Protein AF-A0A3S1GLI7-F1 (afdb_monomer_lite)

Foldseek 3Di:
DDPPPPPPAFAAAAPVCQVVWDPQAAEQQDDLVPEADAEEEEDCDLQCVVFVLVLQSLLCNVPNDNHAYEYEYQDDDDCCVACVVHQNWFWEWADDPPDIGIYIGRSHRHYDYDNPFLVVVLCSLLDPNYAEYEYACEPVLLCADLVPLAHDCVPPQLVVCLVVLRGHRGPLSSNLSSLVSNCVPPLAAHEYEYPYLDPPQLVSNLRSNLVSNVSSDDCSNVSCVVGYGRKYKDWDWDKDDDDPVQQVCCCVPTNHGHSPYTYTHPDIEMEIEPTGGDDDRPSVVVHYHYDNDCNLVSLCCCLQPVVLVVQLVVVCVVVVHDDSVVSCPPPVSVVVSVCCCPVPRPVVSD

Structure (mmCIF, N/CA/C/O backbone):
data_AF-A0A3S1GLI7-F1
#
_entry.id   AF-A0A3S1GLI7-F1
#
loop_
_atom_site.group_PDB
_atom_site.id
_atom_site.type_symbol
_atom_site.label_atom_id
_atom_site.label_alt_id
_atom_site.label_comp_id
_atom_site.label_asym_id
_atom_site.label_entity_id
_atom_site.label_seq_id
_atom_site.pdbx_PDB_ins_code
_atom_site.Cartn_x
_atom_site.Cartn_y
_atom_site.Cartn_z
_atom_site.occupancy
_atom_site.B_iso_or_equiv
_atom_site.auth_seq_id
_atom_site.auth_comp_id
_atom_site.auth_asym_id
_atom_site.auth_atom_id
_atom_site.pdbx_PDB_model_num
ATOM 1 N N . MET A 1 1 ? 6.942 -1.816 55.020 1.00 41.03 1 MET A N 1
ATOM 2 C CA . MET A 1 1 ? 7.407 -2.316 53.711 1.00 41.03 1 MET A CA 1
ATOM 3 C C . MET A 1 1 ? 6.241 -2.180 52.753 1.00 41.03 1 MET A C 1
ATOM 5 O O . MET A 1 1 ? 5.338 -2.998 52.800 1.00 41.03 1 MET A O 1
ATOM 9 N N . GLY A 1 2 ? 6.181 -1.063 52.027 1.00 40.22 2 GLY A N 1
ATOM 10 C CA . GLY A 1 2 ? 5.168 -0.861 50.995 1.00 40.22 2 GLY A CA 1
ATOM 11 C C . GLY A 1 2 ? 5.624 -1.587 49.742 1.00 40.22 2 GLY A C 1
ATOM 12 O O . GLY A 1 2 ? 6.669 -1.239 49.194 1.00 40.22 2 GLY A O 1
ATOM 13 N N . ASP A 1 3 ? 4.877 -2.610 49.353 1.00 46.78 3 ASP A N 1
ATOM 14 C CA . ASP A 1 3 ? 5.048 -3.313 48.091 1.00 46.78 3 ASP A CA 1
ATOM 15 C C . ASP A 1 3 ? 4.678 -2.349 46.956 1.00 46.78 3 ASP A C 1
ATOM 17 O O . ASP A 1 3 ? 3.509 -2.132 46.640 1.00 46.78 3 ASP A O 1
ATOM 21 N N . ARG A 1 4 ? 5.685 -1.657 46.417 1.00 46.75 4 ARG A N 1
ATOM 22 C CA . ARG A 1 4 ? 5.567 -0.964 45.135 1.00 46.75 4 ARG A CA 1
ATOM 23 C C . ARG A 1 4 ? 5.716 -2.033 44.064 1.00 46.75 4 ARG A C 1
ATOM 25 O O . ARG A 1 4 ? 6.800 -2.190 43.505 1.00 46.75 4 ARG A O 1
ATOM 32 N N . SER A 1 5 ? 4.633 -2.759 43.800 1.00 50.56 5 SER A N 1
ATOM 33 C CA . SER A 1 5 ? 4.505 -3.553 42.585 1.00 50.56 5 SER A CA 1
ATOM 34 C C . SER A 1 5 ? 4.785 -2.619 41.408 1.00 50.56 5 SER A C 1
ATOM 36 O O . SER A 1 5 ? 4.027 -1.675 41.166 1.00 50.56 5 SER A O 1
ATOM 38 N N . GLN A 1 6 ? 5.915 -2.816 40.729 1.00 45.41 6 GLN A N 1
ATOM 39 C CA . GLN A 1 6 ? 6.163 -2.158 39.451 1.00 45.41 6 GLN A CA 1
ATOM 40 C C . GLN A 1 6 ? 4.971 -2.474 38.537 1.00 45.41 6 GLN A C 1
ATOM 42 O O . GLN A 1 6 ? 4.523 -3.625 38.545 1.00 45.41 6 GLN A O 1
ATOM 47 N N . PRO A 1 7 ? 4.416 -1.498 37.795 1.00 51.91 7 PRO A N 1
ATOM 48 C CA . PRO A 1 7 ? 3.377 -1.807 36.827 1.00 51.91 7 PRO A CA 1
ATOM 49 C C . PRO A 1 7 ? 3.944 -2.858 35.872 1.00 51.91 7 PRO A C 1
ATOM 51 O O . PRO A 1 7 ? 4.991 -2.651 35.258 1.00 51.91 7 PRO A O 1
ATOM 54 N N . VAL A 1 8 ? 3.298 -4.023 35.827 1.00 57.91 8 VAL A N 1
ATOM 55 C CA . VAL A 1 8 ? 3.635 -5.070 34.866 1.00 57.91 8 VAL A CA 1
ATOM 56 C C . VAL A 1 8 ? 3.392 -4.453 33.494 1.00 57.91 8 VAL A C 1
ATOM 58 O O . VAL A 1 8 ? 2.255 -4.124 33.172 1.00 57.91 8 VAL A O 1
ATOM 61 N N . SER A 1 9 ? 4.464 -4.215 32.736 1.00 72.00 9 SER A N 1
ATOM 62 C CA . SER A 1 9 ? 4.372 -3.701 31.368 1.00 72.00 9 SER A CA 1
ATOM 63 C C . SER A 1 9 ? 3.450 -4.614 30.564 1.00 72.00 9 SER A C 1
ATOM 65 O O . SER A 1 9 ? 3.598 -5.840 30.631 1.00 72.00 9 SER A O 1
ATOM 67 N N . ALA A 1 10 ? 2.476 -4.033 29.861 1.00 84.31 10 ALA A N 1
ATOM 68 C CA . ALA A 1 10 ? 1.517 -4.821 29.108 1.00 84.31 10 ALA A CA 1
ATOM 69 C C . ALA A 1 10 ? 2.219 -5.671 28.040 1.00 84.31 10 ALA A C 1
ATOM 71 O O . ALA A 1 10 ? 3.184 -5.245 27.398 1.00 84.31 10 ALA A O 1
ATOM 72 N N . GLU A 1 11 ? 1.727 -6.894 27.847 1.00 94.06 11 GLU A N 1
ATOM 73 C CA . GLU A 1 11 ? 2.265 -7.804 26.841 1.00 94.06 11 GLU A CA 1
ATOM 74 C C . GLU A 1 11 ? 2.124 -7.185 25.443 1.00 94.06 11 GLU A C 1
ATOM 76 O O . GLU A 1 11 ? 1.082 -6.623 25.105 1.00 94.06 11 GLU A O 1
ATOM 81 N N . THR A 1 12 ? 3.175 -7.263 24.624 1.00 95.44 12 THR A N 1
ATOM 82 C CA . THR A 1 12 ? 3.135 -6.753 23.246 1.00 95.44 12 THR A CA 1
ATOM 83 C C . THR A 1 12 ? 2.303 -7.674 22.352 1.00 95.44 12 THR A C 1
ATOM 85 O O . THR A 1 12 ? 2.379 -8.899 22.474 1.00 95.44 12 THR A O 1
ATOM 88 N N . LEU A 1 13 ? 1.523 -7.089 21.438 1.00 97.31 13 LEU A N 1
ATOM 89 C CA . LEU A 1 13 ? 0.704 -7.821 20.476 1.00 97.31 13 LEU A CA 1
ATOM 90 C C . LEU A 1 13 ? 1.538 -8.853 19.707 1.00 97.31 13 LEU A C 1
ATOM 92 O O . LEU A 1 13 ? 2.539 -8.528 19.075 1.00 97.31 13 LEU A O 1
ATOM 96 N N . SER A 1 14 ? 1.088 -10.102 19.737 1.00 96.25 14 SER A N 1
ATOM 97 C CA . SER A 1 14 ? 1.718 -11.227 19.049 1.00 96.25 14 SER A CA 1
ATOM 98 C C . SER A 1 14 ? 0.668 -12.290 18.702 1.00 96.25 14 SER A C 1
ATOM 100 O O . SER A 1 14 ? -0.444 -12.258 19.246 1.00 96.25 14 SER A O 1
ATOM 102 N N . PRO A 1 15 ? 0.986 -13.273 17.839 1.00 95.62 15 PRO A N 1
ATOM 103 C CA . PRO A 1 15 ? 0.085 -14.389 17.559 1.00 95.62 15 PRO A CA 1
ATOM 104 C C . PRO A 1 15 ? -0.367 -15.134 18.823 1.00 95.62 15 PRO A C 1
ATOM 106 O O . PRO A 1 15 ? -1.532 -15.507 18.926 1.00 95.62 15 PRO A O 1
ATOM 109 N N . ALA A 1 16 ? 0.518 -15.281 19.818 1.00 95.00 16 ALA A N 1
ATOM 110 C CA . ALA A 1 16 ? 0.224 -15.950 21.089 1.00 95.00 16 ALA A CA 1
ATOM 111 C C . ALA A 1 16 ? -0.772 -15.183 21.982 1.00 95.00 16 ALA A C 1
ATOM 113 O O . ALA A 1 16 ? -1.317 -15.741 22.940 1.00 95.00 16 ALA A O 1
ATOM 114 N N . LEU A 1 17 ? -1.007 -13.899 21.696 1.00 95.81 17 LEU A N 1
ATOM 115 C CA . LEU A 1 17 ? -1.950 -13.071 22.439 1.00 95.81 17 LEU A CA 1
ATOM 116 C C . LEU A 1 17 ? -3.372 -13.132 21.865 1.00 95.81 17 LEU A C 1
ATOM 118 O O . LEU A 1 17 ? -4.321 -12.886 22.605 1.00 95.81 17 LEU A O 1
ATOM 122 N N . LEU A 1 18 ? -3.550 -13.500 20.589 1.00 95.31 18 LEU A N 1
ATOM 123 C CA . LEU A 1 18 ? -4.842 -13.421 19.887 1.00 95.31 18 LEU A CA 1
ATOM 124 C C . LEU A 1 18 ? -5.982 -14.141 20.628 1.00 95.31 18 LEU A C 1
ATOM 126 O O . LEU A 1 18 ? -7.085 -13.604 20.755 1.00 95.31 18 LEU A O 1
ATOM 130 N N . ASP A 1 19 ? -5.730 -15.322 21.185 1.00 93.62 19 ASP A N 1
ATOM 131 C CA . ASP A 1 19 ? -6.758 -16.096 21.895 1.00 93.62 19 ASP A CA 1
ATOM 132 C C . ASP A 1 19 ? -7.115 -15.527 23.275 1.00 93.62 19 ASP A C 1
ATOM 134 O O . ASP A 1 19 ? -8.170 -15.850 23.819 1.00 93.62 19 ASP A O 1
ATOM 138 N N . ARG A 1 20 ? -6.277 -14.636 23.814 1.00 94.69 20 ARG A N 1
ATOM 139 C CA . ARG A 1 20 ? -6.454 -13.983 25.118 1.00 94.69 20 ARG A CA 1
ATOM 140 C C . ARG A 1 20 ? -6.944 -12.537 25.020 1.00 94.69 20 ARG A C 1
ATOM 142 O O . ARG A 1 20 ? -7.201 -11.926 26.053 1.00 94.69 20 ARG A O 1
ATOM 149 N N . LEU A 1 21 ? -7.081 -11.991 23.809 1.00 95.50 21 LEU A N 1
ATOM 150 C CA . LEU A 1 21 ? -7.592 -10.634 23.615 1.00 95.50 21 LEU A CA 1
ATOM 151 C C . LEU A 1 21 ? -9.042 -10.497 24.115 1.00 95.50 21 LEU A C 1
ATOM 153 O O . LEU A 1 21 ? -9.830 -11.440 23.963 1.00 95.50 21 LEU A O 1
ATOM 157 N N . PRO A 1 22 ? -9.427 -9.319 24.645 1.00 95.19 22 PRO A N 1
ATOM 158 C CA . PRO A 1 22 ? -10.808 -9.032 25.017 1.00 95.19 22 PRO A CA 1
ATOM 159 C C . PRO A 1 22 ? -11.784 -9.278 23.862 1.00 95.19 22 PRO A C 1
ATOM 161 O O . PRO A 1 22 ? -11.468 -9.020 22.702 1.00 95.19 22 PRO A O 1
ATOM 164 N N . SER A 1 23 ? -13.006 -9.717 24.181 1.00 94.75 23 SER A N 1
ATOM 165 C CA . SER A 1 23 ? -14.037 -10.016 23.168 1.00 94.75 23 SER A CA 1
ATOM 166 C C . SER A 1 23 ? -14.441 -8.817 22.297 1.00 94.75 23 SER A C 1
ATOM 168 O O . SER A 1 23 ? -14.921 -9.008 21.183 1.00 94.75 23 SER A O 1
ATOM 170 N N . GLU A 1 24 ? -14.217 -7.593 22.783 1.00 95.38 24 GLU A N 1
ATOM 171 C CA . GLU A 1 24 ? -14.462 -6.349 22.046 1.00 95.38 24 GLU A CA 1
ATOM 172 C C . GLU A 1 24 ? -13.424 -6.061 20.950 1.00 95.38 24 GLU A C 1
ATOM 174 O O . GLU A 1 24 ? -13.696 -5.277 20.042 1.00 95.38 24 GLU A O 1
ATOM 179 N N . VAL A 1 25 ? -12.252 -6.705 20.993 1.00 97.75 25 VAL A N 1
ATOM 180 C CA . VAL A 1 25 ? -11.230 -6.575 19.950 1.00 97.75 25 VAL A CA 1
ATOM 181 C C . VAL A 1 25 ? -11.508 -7.607 18.865 1.00 97.75 25 VAL A C 1
ATOM 183 O O . VAL A 1 25 ? -11.348 -8.814 19.066 1.00 97.75 25 VAL A O 1
ATOM 186 N N . ARG A 1 26 ? -11.900 -7.145 17.674 1.00 98.06 26 ARG A N 1
ATOM 187 C CA . ARG A 1 26 ? -12.134 -8.041 16.536 1.00 98.06 26 ARG A CA 1
ATOM 188 C C . ARG A 1 26 ? -10.813 -8.645 16.057 1.00 98.06 26 ARG A C 1
ATOM 190 O O . ARG A 1 26 ? -9.822 -7.941 15.899 1.00 98.06 26 ARG A O 1
ATOM 197 N N . LYS A 1 27 ? -10.815 -9.945 15.772 1.00 97.50 27 LYS A N 1
ATOM 198 C CA . LYS A 1 27 ? -9.633 -10.715 15.354 1.00 97.50 27 LYS A CA 1
ATOM 199 C C . LYS A 1 27 ? -9.736 -11.138 13.883 1.00 97.50 27 LYS A C 1
ATOM 201 O O . LYS A 1 27 ? -10.856 -11.175 13.360 1.00 97.50 27 LYS A O 1
ATOM 206 N N . PRO A 1 28 ? -8.617 -11.479 13.214 1.00 97.25 28 PRO A N 1
ATOM 207 C CA . PRO A 1 28 ? -8.658 -12.129 11.909 1.00 97.25 28 PRO A CA 1
ATOM 208 C C . PRO A 1 28 ? -9.510 -13.401 11.974 1.00 97.25 28 PRO A C 1
ATOM 210 O O . PRO A 1 28 ? -9.359 -14.207 12.889 1.00 97.25 28 PRO A O 1
ATOM 213 N N . ALA A 1 29 ? -10.417 -13.575 11.013 1.00 96.19 29 ALA A N 1
ATOM 214 C CA . ALA A 1 29 ? -11.342 -14.714 10.960 1.00 96.19 29 ALA A CA 1
ATOM 215 C C . ALA A 1 29 ? -10.804 -15.881 10.108 1.00 96.19 29 ALA A C 1
ATOM 217 O O . ALA A 1 29 ? -11.571 -16.683 9.584 1.00 96.19 29 ALA A O 1
ATOM 218 N N . TYR A 1 30 ? -9.486 -15.944 9.930 1.00 97.62 30 TYR A N 1
ATOM 219 C CA . TYR A 1 30 ? -8.797 -16.911 9.085 1.00 97.62 30 TYR A CA 1
ATOM 220 C C . TYR A 1 30 ? -7.485 -17.352 9.741 1.00 97.62 30 TYR A C 1
ATOM 222 O O . TYR A 1 30 ? -6.909 -16.631 10.559 1.00 97.62 30 TYR A O 1
ATOM 230 N N . ASP A 1 31 ? -6.998 -18.534 9.365 1.00 96.31 31 ASP A N 1
ATOM 231 C CA . ASP A 1 31 ? -5.726 -19.059 9.857 1.00 96.31 31 ASP A CA 1
ATOM 232 C C . ASP A 1 31 ? -4.549 -18.338 9.186 1.00 96.31 31 ASP A C 1
ATOM 234 O O . ASP A 1 31 ? -4.240 -18.545 8.009 1.00 96.31 31 ASP A O 1
ATOM 238 N N . ARG A 1 32 ? -3.869 -17.483 9.956 1.00 96.31 32 ARG A N 1
ATOM 239 C CA . ARG A 1 32 ? -2.694 -16.742 9.482 1.00 96.31 32 ARG A CA 1
ATOM 240 C C . ARG A 1 32 ? -1.519 -17.652 9.134 1.00 96.31 32 ARG A C 1
ATOM 242 O O . ARG A 1 32 ? -0.736 -17.295 8.257 1.00 96.31 32 ARG A O 1
ATOM 249 N N . SER A 1 33 ? -1.392 -18.811 9.780 1.00 95.50 33 SER A N 1
ATOM 250 C CA . SER A 1 33 ? -0.286 -19.740 9.523 1.00 95.50 33 SER A CA 1
ATOM 251 C C . SER A 1 33 ? -0.369 -20.378 8.130 1.00 95.50 33 SER A C 1
ATOM 253 O O . SER A 1 33 ? 0.649 -20.783 7.571 1.00 95.50 33 SER A O 1
ATOM 255 N N . ALA A 1 34 ? -1.564 -20.388 7.530 1.00 97.06 34 ALA A N 1
ATOM 256 C CA . ALA A 1 34 ? -1.811 -20.878 6.179 1.00 97.06 34 ALA A CA 1
ATOM 257 C C . ALA A 1 34 ? -1.600 -19.816 5.081 1.00 97.06 34 ALA A C 1
ATOM 259 O O . ALA A 1 34 ? -1.723 -20.137 3.891 1.00 97.06 34 ALA A O 1
ATOM 260 N N . LEU A 1 35 ? -1.310 -18.554 5.439 1.00 97.06 35 LEU A N 1
ATOM 261 C CA . LEU A 1 35 ? -1.116 -17.484 4.461 1.00 97.06 35 LEU A CA 1
ATOM 262 C C . LEU A 1 35 ? 0.062 -17.786 3.536 1.00 97.06 35 LEU A C 1
ATOM 264 O O . LEU A 1 35 ? 1.114 -18.280 3.942 1.00 97.06 35 LEU A O 1
ATOM 268 N N . LYS A 1 36 ? -0.111 -17.419 2.268 1.00 97.50 36 LYS A N 1
ATOM 269 C CA . LYS A 1 36 ? 0.949 -17.448 1.261 1.00 97.50 36 LYS A CA 1
ATOM 270 C C . LYS A 1 36 ? 1.133 -16.050 0.688 1.00 97.50 36 LYS A C 1
ATOM 272 O O . LYS A 1 36 ? 0.122 -15.374 0.465 1.00 97.50 36 LYS A O 1
ATOM 277 N N . PRO A 1 37 ? 2.382 -15.631 0.424 1.00 97.25 37 PRO A N 1
ATOM 278 C CA . PRO A 1 37 ? 2.634 -14.339 -0.181 1.00 97.25 37 PRO A CA 1
ATOM 279 C C . PRO A 1 37 ? 2.018 -14.295 -1.582 1.00 97.25 37 PRO A C 1
ATOM 281 O O . PRO A 1 37 ? 2.157 -15.236 -2.368 1.00 97.25 37 PRO A O 1
ATOM 284 N N . GLY A 1 38 ? 1.337 -13.192 -1.869 1.00 97.75 38 GLY A N 1
ATOM 285 C CA . GLY A 1 38 ? 0.847 -12.856 -3.211 1.00 97.75 38 GLY A CA 1
ATOM 286 C C . GLY A 1 38 ? 0.962 -11.379 -3.544 1.00 97.75 38 GLY A C 1
ATOM 287 O O . GLY A 1 38 ? 0.944 -11.012 -4.722 1.00 97.75 38 GLY A O 1
ATOM 288 N N . ILE A 1 39 ? 1.111 -10.544 -2.511 1.00 98.75 39 ILE A N 1
ATOM 289 C CA . ILE A 1 39 ? 1.200 -9.097 -2.635 1.00 98.75 39 ILE A CA 1
ATOM 290 C C . ILE A 1 39 ? 2.466 -8.609 -1.936 1.00 98.75 39 ILE A C 1
ATOM 292 O O . ILE A 1 39 ? 2.695 -8.917 -0.767 1.00 98.75 39 ILE A O 1
ATOM 296 N N . ALA A 1 40 ? 3.275 -7.824 -2.638 1.00 98.75 40 ALA A N 1
ATOM 297 C CA . ALA A 1 40 ? 4.326 -7.021 -2.025 1.00 98.75 40 ALA A CA 1
ATOM 298 C C . ALA A 1 40 ? 3.837 -5.573 -1.909 1.00 98.75 40 ALA A C 1
ATOM 300 O O . ALA A 1 40 ? 3.242 -5.053 -2.852 1.00 98.75 40 ALA A O 1
ATOM 301 N N . HIS A 1 41 ? 4.065 -4.916 -0.774 1.00 98.88 41 HIS A N 1
ATOM 302 C CA . HIS A 1 41 ? 3.694 -3.513 -0.592 1.00 98.88 41 HIS A CA 1
ATOM 303 C C . HIS A 1 41 ? 4.916 -2.656 -0.270 1.00 98.88 41 HIS A C 1
ATOM 305 O O . HIS A 1 41 ? 5.565 -2.900 0.742 1.00 98.88 41 HIS A O 1
ATOM 311 N N . ILE A 1 42 ? 5.220 -1.645 -1.086 1.00 98.75 42 ILE A N 1
ATOM 312 C CA . ILE A 1 42 ? 6.334 -0.716 -0.843 1.00 98.75 42 ILE A CA 1
ATOM 313 C C . ILE A 1 42 ? 5.821 0.523 -0.101 1.00 98.75 42 ILE A C 1
ATOM 315 O O . ILE A 1 42 ? 4.965 1.243 -0.610 1.00 98.75 42 ILE A O 1
ATOM 319 N N . GLY A 1 43 ? 6.388 0.795 1.076 1.00 97.06 43 GLY A N 1
ATOM 320 C CA . GLY A 1 43 ? 6.023 1.946 1.908 1.00 97.06 43 GLY A CA 1
ATOM 321 C C . GLY A 1 43 ? 4.853 1.649 2.844 1.00 97.06 43 GLY A C 1
ATOM 322 O O . GLY A 1 43 ? 3.750 2.133 2.646 1.00 97.06 43 GLY A O 1
ATOM 323 N N . VAL A 1 44 ? 5.092 0.867 3.900 1.00 96.81 44 VAL A N 1
ATOM 324 C CA . VAL A 1 44 ? 4.060 0.381 4.843 1.00 96.81 44 VAL A CA 1
ATOM 325 C C . VAL A 1 44 ? 3.674 1.465 5.870 1.00 96.81 44 VAL A C 1
ATOM 327 O O . VAL A 1 44 ? 3.914 1.349 7.073 1.00 96.81 44 VAL A O 1
ATOM 330 N N . GLY A 1 45 ? 3.090 2.560 5.389 1.00 95.56 45 GLY A N 1
ATOM 331 C CA . GLY A 1 45 ? 2.654 3.683 6.220 1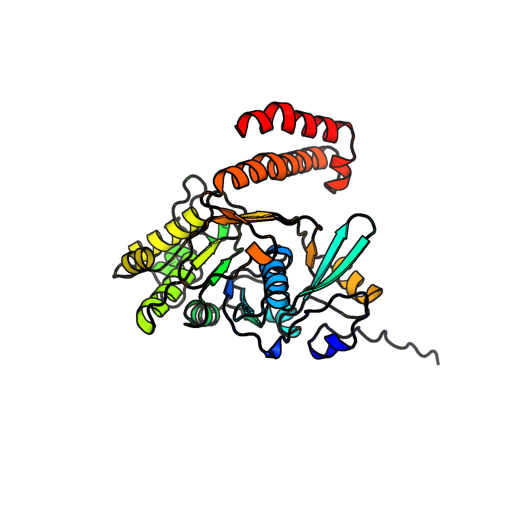.00 95.56 45 GLY A CA 1
ATOM 332 C C . GLY A 1 45 ? 1.377 3.411 7.027 1.00 95.56 45 GLY A C 1
ATOM 333 O O . GLY A 1 45 ? 0.793 2.324 6.989 1.00 95.56 45 GLY A O 1
ATOM 334 N N . ALA A 1 46 ? 0.915 4.429 7.761 1.00 95.62 46 ALA A N 1
ATOM 335 C CA . ALA A 1 46 ? -0.382 4.391 8.445 1.00 95.62 46 ALA A CA 1
ATOM 336 C C . ALA A 1 46 ? -1.541 4.230 7.448 1.00 95.62 46 ALA A C 1
ATOM 338 O O . ALA A 1 46 ? -2.418 3.400 7.663 1.00 95.62 46 ALA A O 1
ATOM 339 N N . PHE A 1 47 ? -1.498 4.945 6.316 1.00 97.38 47 PHE A N 1
ATOM 340 C CA . PHE A 1 47 ? -2.532 4.854 5.285 1.00 97.38 47 PHE A CA 1
ATOM 341 C C . PHE A 1 47 ? -2.665 3.439 4.715 1.00 97.38 47 PHE A C 1
ATOM 343 O O . PHE A 1 47 ? -3.769 2.909 4.674 1.00 97.38 47 PHE A O 1
ATOM 350 N N . HIS A 1 48 ? -1.553 2.788 4.354 1.00 98.50 48 HIS A N 1
ATOM 351 C CA . HIS A 1 48 ? -1.592 1.419 3.843 1.00 98.50 48 HIS A CA 1
ATOM 352 C C . HIS A 1 48 ? -2.255 0.441 4.814 1.00 98.50 48 HIS A C 1
ATOM 354 O O . HIS A 1 48 ? -3.148 -0.328 4.442 1.00 98.50 48 HIS A O 1
ATOM 360 N N . ARG A 1 49 ? -1.838 0.515 6.078 1.00 98.31 49 ARG A N 1
ATOM 361 C CA . ARG A 1 49 ? -2.376 -0.303 7.164 1.00 98.31 49 ARG A CA 1
ATOM 362 C C . ARG A 1 49 ? -3.856 -0.011 7.426 1.00 98.31 49 ARG A C 1
ATOM 364 O O . ARG A 1 49 ? -4.655 -0.923 7.586 1.00 98.31 49 ARG A O 1
ATOM 371 N N . CYS A 1 50 ? -4.266 1.248 7.356 1.00 97.56 50 CYS A N 1
ATOM 372 C CA . CYS A 1 50 ? -5.673 1.623 7.434 1.00 97.56 50 CYS A CA 1
ATOM 373 C C . CYS A 1 50 ? -6.454 1.376 6.136 1.00 97.56 50 CYS A C 1
ATOM 375 O O . CYS A 1 50 ? -7.649 1.626 6.124 1.00 97.56 50 CYS A O 1
ATOM 377 N N . HIS A 1 51 ? -5.864 0.946 5.021 1.00 98.69 51 HIS A N 1
ATOM 378 C CA . HIS A 1 51 ? -6.584 0.911 3.742 1.00 98.69 51 HIS A CA 1
ATOM 379 C C . HIS A 1 51 ? -6.380 -0.404 3.000 1.00 98.69 51 HIS A C 1
ATOM 381 O O . HIS A 1 51 ? -7.185 -1.319 3.177 1.00 98.69 51 HIS A O 1
ATOM 387 N N . GLN A 1 52 ? -5.318 -0.551 2.206 1.00 98.81 52 GLN A N 1
ATOM 388 C CA . GLN A 1 52 ? -5.161 -1.737 1.354 1.00 98.81 52 GLN A CA 1
ATOM 389 C C . GLN A 1 52 ? -4.965 -3.017 2.175 1.00 98.81 52 GLN A C 1
ATOM 391 O O . GLN A 1 52 ? -5.483 -4.076 1.806 1.00 98.81 52 GLN A O 1
ATOM 396 N N . ALA A 1 53 ? -4.258 -2.931 3.306 1.00 98.75 53 ALA A N 1
ATOM 397 C CA . ALA A 1 53 ? -4.094 -4.070 4.203 1.00 98.75 53 ALA A CA 1
ATOM 398 C C . ALA A 1 53 ? -5.430 -4.498 4.828 1.00 98.75 53 ALA A C 1
ATOM 400 O O . ALA A 1 53 ? -5.672 -5.698 4.953 1.00 98.75 53 ALA A O 1
ATOM 401 N N . GLU A 1 54 ? -6.317 -3.551 5.148 1.00 98.50 54 GLU A N 1
ATOM 402 C CA . GLU A 1 54 ? -7.649 -3.839 5.690 1.00 98.50 54 GLU A CA 1
ATOM 403 C C . GLU A 1 54 ? -8.583 -4.448 4.631 1.00 98.50 54 GLU A C 1
ATOM 405 O O . GLU A 1 54 ? -9.227 -5.456 4.908 1.00 98.50 54 GLU A O 1
ATOM 410 N N . TYR A 1 55 ? -8.598 -3.925 3.396 1.00 98.81 55 TYR A N 1
ATOM 411 C CA . TYR A 1 55 ? -9.318 -4.557 2.277 1.00 98.81 55 TYR A CA 1
ATOM 412 C C . TYR A 1 55 ? -8.832 -5.986 2.022 1.00 98.81 55 TYR A C 1
ATOM 414 O O . TYR A 1 55 ? -9.625 -6.887 1.760 1.00 98.81 55 TYR A O 1
ATOM 422 N N . THR A 1 56 ? -7.523 -6.211 2.114 1.00 98.81 56 THR A N 1
ATOM 423 C CA . THR A 1 56 ? -6.939 -7.545 1.937 1.00 98.81 56 THR A CA 1
ATOM 424 C C . THR A 1 56 ? -7.289 -8.470 3.104 1.00 98.81 56 THR A C 1
ATOM 426 O O . THR A 1 56 ? -7.589 -9.637 2.880 1.00 98.81 56 THR A O 1
ATOM 429 N N . ASP A 1 57 ? -7.322 -7.962 4.337 1.00 98.81 57 ASP A N 1
ATOM 430 C CA . ASP A 1 57 ? -7.753 -8.715 5.522 1.00 98.81 57 ASP A CA 1
ATOM 431 C C . ASP A 1 57 ? -9.228 -9.127 5.436 1.00 98.81 57 ASP A C 1
ATOM 433 O O . ASP A 1 57 ? -9.570 -10.278 5.707 1.00 98.81 57 ASP A O 1
ATOM 437 N N . ASP A 1 58 ? -10.094 -8.214 4.988 1.00 98.69 58 ASP A N 1
ATOM 438 C CA . ASP A 1 58 ? -11.502 -8.508 4.719 1.00 98.69 58 ASP A CA 1
ATOM 439 C C . ASP A 1 58 ? -11.664 -9.560 3.623 1.00 98.69 58 ASP A C 1
ATOM 441 O O . ASP A 1 58 ? -12.482 -10.472 3.766 1.00 98.69 58 ASP A O 1
ATOM 445 N N . LEU A 1 59 ? -10.880 -9.460 2.544 1.00 98.69 59 LEU A N 1
ATOM 446 C CA . LEU A 1 59 ? -10.895 -10.448 1.469 1.00 98.69 59 LEU A CA 1
ATOM 447 C C . LEU A 1 59 ? -10.475 -11.821 1.990 1.00 98.69 59 LEU A C 1
ATOM 449 O O . LEU A 1 59 ? -11.184 -12.785 1.747 1.00 98.69 59 LEU A O 1
ATOM 453 N N . LEU A 1 60 ? -9.383 -11.912 2.751 1.00 98.62 60 LEU A N 1
ATOM 454 C CA . LEU A 1 60 ? -8.897 -13.177 3.312 1.00 98.62 60 LEU A CA 1
ATOM 455 C C . LEU A 1 60 ? -9.901 -13.817 4.279 1.00 98.62 60 LEU A C 1
ATOM 457 O O . LEU A 1 60 ? -10.017 -15.040 4.315 1.00 98.62 60 LEU A O 1
ATOM 461 N N . ALA A 1 61 ? -10.650 -13.009 5.033 1.00 98.38 61 ALA A N 1
ATOM 462 C CA . ALA A 1 61 ? -11.729 -13.494 5.890 1.00 98.38 61 ALA A CA 1
ATOM 463 C C . ALA A 1 61 ? -12.949 -13.998 5.100 1.00 98.38 61 ALA A C 1
ATOM 465 O O . ALA A 1 61 ? -13.664 -14.877 5.577 1.00 98.38 61 ALA A O 1
ATOM 466 N N . LYS A 1 62 ? -13.214 -13.428 3.918 1.00 98.19 62 LYS A N 1
ATOM 467 C CA . LYS A 1 62 ? -14.384 -13.753 3.089 1.00 98.19 62 LYS A CA 1
ATOM 468 C C . LYS A 1 62 ? -14.126 -14.880 2.086 1.00 98.19 62 LYS A C 1
ATOM 470 O O . LYS A 1 62 ? -14.983 -15.738 1.905 1.00 98.19 62 LYS A O 1
ATOM 475 N N . ASP A 1 63 ? -12.983 -14.837 1.419 1.00 97.31 63 ASP A N 1
ATOM 476 C CA . ASP A 1 63 ? -12.546 -15.741 0.359 1.00 97.31 63 ASP A CA 1
ATOM 477 C C . ASP A 1 63 ? -11.028 -15.941 0.491 1.00 97.31 63 ASP A C 1
ATOM 479 O O . ASP A 1 63 ? -10.210 -15.223 -0.095 1.00 97.31 63 ASP A O 1
ATOM 483 N N . PHE A 1 64 ? -10.650 -16.873 1.371 1.00 97.38 64 PHE A N 1
ATOM 484 C CA . PHE A 1 64 ? -9.254 -17.104 1.721 1.00 97.38 64 PHE A CA 1
ATOM 485 C C . PHE A 1 64 ? -8.445 -17.547 0.500 1.00 97.38 64 PHE A C 1
ATOM 487 O O . PHE A 1 64 ? -8.803 -18.477 -0.222 1.00 97.38 64 PHE A O 1
ATOM 494 N N . GLY A 1 65 ? -7.292 -16.914 0.301 1.00 94.69 65 GLY A N 1
ATOM 495 C CA . GLY A 1 65 ? -6.440 -17.166 -0.849 1.00 94.69 65 GLY A CA 1
ATOM 496 C C . GLY A 1 65 ? -4.988 -16.801 -0.586 1.00 94.69 65 GLY A C 1
ATOM 497 O O . GLY A 1 65 ? -4.591 -16.400 0.506 1.00 94.69 65 GLY A O 1
ATOM 498 N N . ARG A 1 66 ? -4.164 -16.926 -1.625 1.00 94.38 66 ARG A N 1
ATOM 499 C CA . ARG A 1 66 ? -2.721 -16.646 -1.573 1.00 94.38 66 ARG A CA 1
ATOM 500 C C . ARG A 1 66 ? -2.404 -15.152 -1.703 1.00 94.38 66 ARG A C 1
ATOM 502 O O . ARG A 1 66 ? -1.596 -14.778 -2.540 1.00 94.38 66 ARG A O 1
ATOM 509 N N . TRP A 1 67 ? -3.073 -14.315 -0.914 1.00 97.81 67 TRP A N 1
ATOM 510 C CA . TRP A 1 67 ? -2.971 -12.850 -0.970 1.00 97.81 67 TRP A CA 1
ATOM 511 C C . TRP A 1 67 ? -2.341 -12.240 0.283 1.00 97.81 67 TRP A C 1
ATOM 513 O O . TRP A 1 67 ? -2.571 -11.074 0.591 1.00 97.81 67 TRP A O 1
ATOM 523 N N . GLY A 1 68 ? -1.529 -13.016 1.003 1.00 98.38 68 GLY A N 1
ATOM 524 C CA . GLY A 1 68 ? -0.750 -12.489 2.114 1.00 98.38 68 GLY A CA 1
ATOM 525 C C . GLY A 1 68 ? 0.196 -11.381 1.646 1.00 98.38 68 GLY A C 1
ATOM 526 O O . GLY A 1 68 ? 0.808 -11.478 0.572 1.00 98.38 68 GLY A O 1
ATOM 527 N N . LEU A 1 69 ? 0.287 -10.327 2.455 1.00 98.69 69 LEU A N 1
ATOM 528 C CA . LEU A 1 69 ? 1.109 -9.149 2.201 1.00 98.69 69 LEU A CA 1
ATOM 529 C C . LEU A 1 69 ? 2.514 -9.337 2.774 1.00 98.69 69 LEU A C 1
ATOM 531 O O . LEU A 1 69 ? 2.685 -9.717 3.935 1.00 98.69 69 LEU A O 1
ATOM 535 N N . VAL A 1 70 ? 3.520 -8.993 1.975 1.00 98.69 70 VAL A N 1
ATOM 536 C CA . VAL A 1 70 ? 4.884 -8.745 2.445 1.00 98.69 70 VAL A CA 1
ATOM 537 C C . VAL A 1 70 ? 5.155 -7.252 2.337 1.00 98.69 70 VAL A C 1
ATOM 539 O O . VAL A 1 70 ? 5.185 -6.692 1.240 1.00 98.69 70 VAL A O 1
ATOM 542 N N . GLY A 1 71 ? 5.329 -6.601 3.482 1.00 98.44 71 GLY A N 1
ATOM 543 C CA . GLY A 1 71 ? 5.668 -5.185 3.539 1.00 98.44 71 GLY A CA 1
ATOM 544 C C . GLY A 1 71 ? 7.146 -4.957 3.234 1.00 98.44 71 GLY A C 1
ATOM 545 O O . GLY A 1 71 ? 8.002 -5.660 3.761 1.00 98.44 71 GLY A O 1
ATOM 546 N N . ILE A 1 72 ? 7.452 -3.971 2.401 1.00 98.56 72 ILE A N 1
ATOM 547 C CA . ILE A 1 72 ? 8.802 -3.568 2.019 1.00 98.56 72 ILE A CA 1
ATOM 548 C C . ILE A 1 72 ? 8.993 -2.124 2.458 1.00 98.56 72 ILE A C 1
ATOM 550 O O . ILE A 1 72 ? 8.254 -1.225 2.048 1.00 98.56 72 ILE A O 1
ATOM 554 N N . ASN A 1 73 ? 10.011 -1.902 3.275 1.00 96.44 73 ASN A N 1
ATOM 555 C CA . ASN A 1 73 ? 10.398 -0.580 3.719 1.00 96.44 73 ASN A CA 1
ATOM 556 C C . ASN A 1 73 ? 11.706 -0.153 3.068 1.00 96.44 73 ASN A C 1
ATOM 558 O O . ASN A 1 73 ? 12.680 -0.896 3.085 1.00 96.44 73 ASN A O 1
ATOM 562 N N . ILE A 1 74 ? 11.741 1.050 2.510 1.00 94.88 74 ILE A N 1
ATOM 563 C CA . ILE A 1 74 ? 12.930 1.597 1.839 1.00 94.88 74 ILE A CA 1
ATOM 564 C C . ILE A 1 74 ? 1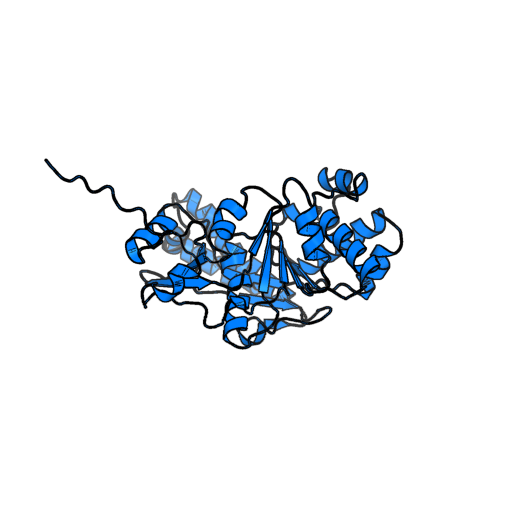3.379 2.925 2.456 1.00 94.88 74 ILE A C 1
ATOM 566 O O . ILE A 1 74 ? 14.296 3.561 1.945 1.00 94.88 74 ILE A O 1
ATOM 570 N N . ARG A 1 75 ? 12.728 3.370 3.539 1.00 91.81 75 ARG A N 1
ATOM 571 C CA . ARG A 1 75 ? 13.043 4.618 4.242 1.00 91.81 75 ARG A CA 1
ATOM 572 C C . ARG A 1 75 ? 12.928 4.423 5.758 1.00 91.81 75 ARG A C 1
ATOM 574 O O . ARG A 1 75 ? 12.101 3.631 6.188 1.00 91.81 75 ARG A O 1
ATOM 581 N N . PRO A 1 76 ? 13.694 5.164 6.574 1.00 89.81 76 PRO A N 1
ATOM 582 C CA . PRO A 1 76 ? 13.524 5.140 8.024 1.00 89.81 76 PRO A CA 1
ATOM 583 C C . PRO A 1 76 ? 12.107 5.558 8.466 1.00 89.81 76 PRO A C 1
ATOM 585 O O . PRO A 1 76 ? 11.484 6.380 7.784 1.00 89.81 76 PRO A O 1
ATOM 588 N N . PRO A 1 77 ? 11.632 5.090 9.638 1.00 91.69 77 PRO A N 1
ATOM 589 C CA . PRO A 1 77 ? 12.291 4.152 10.563 1.00 91.69 77 PRO A CA 1
ATOM 590 C C . PRO A 1 77 ? 12.172 2.680 10.123 1.00 91.69 77 PRO A C 1
ATOM 592 O O . PRO A 1 77 ? 11.386 2.363 9.235 1.00 91.69 77 PRO A O 1
ATOM 595 N N . LEU A 1 78 ? 12.930 1.778 10.764 1.00 93.31 78 LEU A N 1
ATOM 596 C CA . LEU A 1 78 ? 12.845 0.333 10.517 1.00 93.31 78 LEU A CA 1
ATOM 597 C C . LEU A 1 78 ? 11.477 -0.218 10.943 1.00 93.31 78 LEU A C 1
ATOM 599 O O . LEU A 1 78 ? 11.019 0.007 12.066 1.00 93.31 78 LEU A O 1
ATOM 603 N N . LEU A 1 79 ? 10.835 -0.992 10.068 1.00 93.25 79 LEU A N 1
ATOM 604 C CA . LEU A 1 79 ? 9.569 -1.654 10.395 1.00 93.25 79 LEU A CA 1
ATOM 605 C C . LEU A 1 79 ? 9.774 -2.927 11.208 1.00 93.25 79 LEU A C 1
ATOM 607 O O . LEU A 1 79 ? 8.857 -3.358 11.911 1.00 93.25 79 LEU A O 1
ATOM 611 N N . THR A 1 80 ? 10.956 -3.540 11.129 1.00 91.06 80 THR A N 1
ATOM 612 C CA . THR A 1 80 ? 11.283 -4.720 11.940 1.00 91.06 80 THR A CA 1
ATOM 613 C C . THR A 1 80 ? 11.234 -4.429 13.442 1.00 91.06 80 THR A C 1
ATOM 615 O O . THR A 1 80 ? 10.873 -5.319 14.209 1.00 91.06 80 THR A O 1
ATOM 618 N N . ASP A 1 81 ? 11.471 -3.182 13.859 1.00 89.81 81 ASP A N 1
ATOM 619 C CA . ASP A 1 81 ? 11.370 -2.747 15.258 1.00 89.81 81 ASP A CA 1
ATOM 620 C C . ASP A 1 81 ? 9.935 -2.536 15.759 1.00 89.81 81 ASP A C 1
ATOM 622 O O . ASP A 1 81 ? 9.713 -2.490 16.970 1.00 89.81 81 ASP A O 1
ATOM 626 N N . THR A 1 82 ? 8.958 -2.447 14.852 1.00 91.19 82 THR A N 1
ATOM 627 C CA . THR A 1 82 ? 7.532 -2.293 15.178 1.00 91.19 82 THR A CA 1
ATOM 628 C C . THR A 1 82 ? 6.743 -3.515 14.709 1.00 91.19 82 THR A C 1
ATOM 630 O O . THR A 1 82 ? 6.633 -4.493 15.446 1.00 91.19 82 THR A O 1
ATOM 633 N N . LEU A 1 83 ? 6.251 -3.516 13.467 1.00 95.75 83 LEU A N 1
ATOM 634 C CA . LEU A 1 83 ? 5.479 -4.617 12.876 1.00 95.75 83 LEU A CA 1
ATOM 635 C C . LEU A 1 83 ? 6.221 -5.956 12.913 1.00 95.75 83 LEU A C 1
ATOM 637 O O . LEU A 1 83 ? 5.588 -6.994 13.097 1.00 95.75 83 LEU A O 1
ATOM 641 N N . GLY A 1 84 ? 7.548 -5.954 12.740 1.00 95.50 84 GLY A N 1
ATOM 642 C CA . GLY A 1 84 ? 8.342 -7.185 12.769 1.00 95.50 84 GLY A CA 1
ATOM 643 C C . GLY A 1 84 ? 8.277 -7.908 14.113 1.00 95.50 84 GLY A C 1
ATOM 644 O O . GLY A 1 84 ? 8.133 -9.127 14.135 1.00 95.50 84 GLY A O 1
ATOM 645 N N . ARG A 1 85 ? 8.287 -7.167 15.228 1.00 95.31 85 ARG A N 1
ATOM 646 C CA . ARG A 1 85 ? 8.162 -7.732 16.586 1.00 95.31 85 ARG A CA 1
ATOM 647 C C . ARG A 1 85 ? 6.766 -8.277 16.896 1.00 95.31 85 ARG A C 1
ATOM 649 O O . ARG A 1 85 ? 6.608 -8.976 17.889 1.00 95.31 85 ARG A O 1
ATOM 656 N N . GLN A 1 86 ? 5.781 -7.957 16.058 1.00 97.00 86 GLN A N 1
ATOM 657 C CA . GLN A 1 86 ? 4.380 -8.361 16.203 1.00 97.00 86 GLN A CA 1
ATOM 658 C C . GLN A 1 86 ? 3.953 -9.363 15.114 1.00 97.00 86 GLN A C 1
ATOM 660 O O . GLN A 1 86 ? 2.761 -9.536 14.865 1.00 97.00 86 GLN A O 1
ATOM 665 N N . ASP A 1 87 ? 4.903 -9.993 14.409 1.00 96.75 87 ASP A N 1
ATOM 666 C CA . ASP A 1 87 ? 4.642 -10.913 13.289 1.00 96.75 87 ASP A CA 1
ATOM 667 C C . ASP A 1 87 ? 3.717 -10.308 12.214 1.00 96.75 87 ASP A C 1
ATOM 669 O O . ASP A 1 87 ? 2.846 -10.986 11.668 1.00 96.75 87 ASP A O 1
ATOM 673 N N . GLY A 1 88 ? 3.839 -9.002 11.953 1.00 97.69 88 GLY A N 1
ATOM 674 C CA . GLY A 1 88 ? 2.988 -8.262 11.014 1.00 97.69 88 GLY A CA 1
ATOM 675 C C . GLY A 1 88 ? 1.579 -7.932 11.523 1.00 97.69 88 GLY A C 1
ATOM 676 O O . GLY A 1 88 ? 0.828 -7.273 10.804 1.00 97.69 88 GLY A O 1
ATOM 677 N N . LEU A 1 89 ? 1.212 -8.347 12.740 1.00 98.44 89 LEU A N 1
ATOM 678 C CA . LEU A 1 89 ? -0.037 -7.940 13.381 1.00 98.44 89 LEU A CA 1
ATOM 679 C C . LEU A 1 89 ? 0.028 -6.481 13.814 1.00 98.44 89 LEU A C 1
ATOM 681 O O . LEU A 1 89 ? 1.063 -5.985 14.263 1.00 98.44 89 LEU A O 1
ATOM 685 N N . TYR A 1 90 ? -1.119 -5.824 13.739 1.00 98.56 90 TYR A N 1
ATOM 686 C CA . TYR A 1 90 ? -1.342 -4.522 14.343 1.00 98.56 90 TYR A CA 1
ATOM 687 C C . TYR A 1 90 ? -2.832 -4.292 14.566 1.00 98.56 90 TYR A C 1
ATOM 689 O O . TYR A 1 90 ? -3.688 -4.926 13.944 1.00 98.56 90 TYR A O 1
ATOM 697 N N . THR A 1 91 ? -3.136 -3.340 15.427 1.00 98.56 91 THR A N 1
ATOM 698 C CA . THR A 1 91 ? -4.481 -2.908 15.761 1.00 98.56 91 THR A CA 1
ATOM 699 C C . THR A 1 91 ? -4.828 -1.705 14.919 1.00 98.56 91 THR A C 1
ATOM 701 O O . THR A 1 91 ? -4.157 -0.673 14.938 1.00 98.56 91 THR A O 1
ATOM 704 N N . ARG A 1 92 ? -5.928 -1.821 14.192 1.00 98.19 92 ARG A N 1
ATOM 705 C CA . ARG A 1 92 ? -6.609 -0.686 13.602 1.00 98.19 92 ARG A CA 1
ATOM 706 C C . ARG A 1 92 ? -7.628 -0.167 14.608 1.00 98.19 92 ARG A C 1
ATOM 708 O O . ARG A 1 92 ? -8.477 -0.929 15.085 1.00 98.19 92 ARG A O 1
ATOM 715 N N . LEU A 1 93 ? -7.625 1.136 14.837 1.00 97.56 93 LEU A N 1
ATOM 716 C CA . LEU A 1 93 ? -8.673 1.859 15.543 1.00 97.56 93 LEU A CA 1
ATOM 717 C C . LEU A 1 93 ? -9.529 2.640 14.547 1.00 97.56 93 LEU A C 1
ATOM 719 O O . LEU A 1 93 ? -9.005 3.416 13.750 1.00 97.56 93 LEU A O 1
ATOM 723 N N . ILE A 1 94 ? -10.847 2.449 14.611 1.00 96.19 94 ILE A N 1
ATOM 724 C CA . ILE A 1 94 ? -11.808 3.380 14.014 1.00 96.19 94 ILE A CA 1
ATOM 725 C C . ILE A 1 94 ? -12.352 4.266 15.100 1.00 96.19 94 ILE A C 1
ATOM 727 O O . ILE A 1 94 ? -12.908 3.754 16.067 1.00 96.19 94 ILE A O 1
ATOM 731 N N . ARG A 1 95 ? -12.210 5.576 14.911 1.00 90.88 95 ARG A N 1
ATOM 732 C CA . ARG A 1 95 ? -12.827 6.580 15.773 1.00 90.88 95 ARG A CA 1
ATOM 733 C C . ARG A 1 95 ? -13.954 7.264 15.019 1.00 90.88 95 ARG A C 1
ATOM 735 O O . ARG A 1 95 ? -13.752 7.762 13.912 1.00 90.88 95 ARG A O 1
ATOM 742 N N . GLN A 1 96 ? -15.135 7.272 15.620 1.00 87.19 96 GLN A N 1
ATOM 743 C CA . GLN A 1 96 ? -16.284 8.021 15.134 1.00 87.19 96 GLN A CA 1
ATOM 744 C C . GLN A 1 96 ? -17.025 8.580 16.346 1.00 87.19 96 GLN A C 1
ATOM 746 O O . GLN A 1 96 ? -17.673 7.834 17.074 1.00 87.19 96 GLN A O 1
ATOM 751 N N . ASN A 1 97 ? -16.934 9.895 16.558 1.00 83.94 97 ASN A N 1
ATOM 752 C CA . ASN A 1 97 ? -17.390 10.534 17.796 1.00 83.94 97 ASN A CA 1
ATOM 753 C C . ASN A 1 97 ? -16.745 9.841 19.018 1.00 83.94 97 ASN A C 1
ATOM 755 O O . ASN A 1 97 ? -15.534 9.624 19.021 1.00 83.94 97 ASN A O 1
ATOM 759 N N . ASP A 1 98 ? -17.549 9.446 20.006 1.00 83.38 98 ASP A N 1
ATOM 760 C CA . ASP A 1 98 ? -17.098 8.742 21.212 1.00 83.38 98 ASP A CA 1
ATOM 761 C C . ASP A 1 98 ? -16.916 7.223 21.009 1.00 83.38 98 ASP A C 1
ATOM 763 O O . ASP A 1 98 ? -16.462 6.513 21.912 1.00 83.38 98 ASP A O 1
ATOM 767 N N . GLU A 1 99 ? -17.261 6.688 19.832 1.00 87.75 99 GLU A N 1
ATOM 768 C CA . GLU A 1 99 ? -17.098 5.267 19.531 1.00 87.75 99 GLU A CA 1
ATOM 769 C C . GLU A 1 99 ? -15.681 4.966 19.038 1.00 87.75 99 GLU A C 1
ATOM 771 O O . GLU A 1 99 ? -15.172 5.578 18.094 1.00 87.75 99 GLU A O 1
ATOM 776 N N . VAL A 1 100 ? -15.064 3.956 19.657 1.00 92.00 100 VAL A N 1
ATOM 777 C CA . VAL A 1 100 ? -13.784 3.393 19.223 1.00 92.00 100 VAL A CA 1
ATOM 778 C C . VAL A 1 100 ? -13.964 1.908 18.959 1.00 92.00 100 VAL A C 1
ATOM 780 O O . VAL A 1 100 ? -14.246 1.137 19.877 1.00 92.00 100 VAL A O 1
ATOM 783 N N . GLU A 1 101 ? -13.772 1.510 17.708 1.00 95.69 101 GLU A N 1
ATOM 784 C CA . GLU A 1 101 ? -13.761 0.111 17.295 1.00 95.69 101 GLU A CA 1
ATOM 785 C C . GLU A 1 101 ? -12.308 -0.350 17.134 1.00 95.69 101 GLU A C 1
ATOM 787 O O . GLU A 1 101 ? -11.541 0.239 16.365 1.00 95.69 101 GLU A O 1
ATOM 792 N N . ALA A 1 102 ? -11.927 -1.434 17.810 1.00 97.56 102 ALA A N 1
ATOM 793 C CA . ALA A 1 102 ? -10.606 -2.045 17.690 1.00 97.56 102 ALA A CA 1
ATOM 794 C C . ALA A 1 102 ? -10.672 -3.355 16.902 1.00 97.56 102 ALA A C 1
ATOM 796 O O . ALA A 1 102 ? -11.519 -4.217 17.146 1.00 97.56 102 ALA A O 1
ATOM 797 N N . ARG A 1 103 ? -9.754 -3.510 15.949 1.00 98.38 103 ARG A N 1
ATOM 798 C CA . ARG A 1 103 ? -9.609 -4.731 15.159 1.00 98.38 103 ARG A CA 1
ATOM 799 C C . ARG A 1 103 ? -8.138 -5.023 14.935 1.00 98.38 103 ARG A C 1
ATOM 801 O O . ARG A 1 103 ? -7.421 -4.163 14.436 1.00 98.38 103 ARG A O 1
ATOM 808 N N . ILE A 1 104 ? -7.722 -6.247 15.218 1.00 98.69 104 ILE A N 1
ATOM 809 C CA . ILE A 1 104 ? -6.430 -6.758 14.785 1.00 98.69 104 ILE A CA 1
ATOM 810 C C . ILE A 1 104 ? -6.494 -7.081 13.292 1.00 98.69 104 ILE A C 1
ATOM 812 O O . ILE A 1 104 ? -7.349 -7.854 12.853 1.00 98.69 104 ILE A O 1
ATOM 816 N N . ILE A 1 105 ? -5.572 -6.506 12.527 1.00 98.75 105 ILE A N 1
ATOM 817 C CA . ILE A 1 105 ? -5.355 -6.820 11.119 1.00 98.75 105 ILE A CA 1
ATOM 818 C C . ILE A 1 105 ? -4.196 -7.809 11.007 1.00 98.75 105 ILE A C 1
ATOM 820 O O . ILE A 1 105 ? -3.144 -7.620 11.618 1.00 98.75 105 ILE A O 1
ATOM 824 N N . GLY A 1 106 ? -4.399 -8.877 10.234 1.00 98.44 106 GLY A N 1
ATOM 825 C CA . GLY A 1 106 ? -3.458 -9.990 10.110 1.00 98.44 106 GLY A CA 1
ATOM 826 C C . GLY A 1 106 ? -2.958 -10.272 8.699 1.00 98.44 106 GLY A C 1
ATOM 827 O O . GLY A 1 106 ? -2.211 -11.236 8.522 1.00 98.44 106 GLY A O 1
ATOM 828 N N . SER A 1 107 ? -3.352 -9.457 7.716 1.00 98.69 107 SER A N 1
ATOM 829 C CA . SER A 1 107 ? -3.058 -9.679 6.295 1.00 98.69 107 SER A CA 1
ATOM 830 C C . SER A 1 107 ? -1.580 -9.496 5.941 1.00 98.69 107 SER A C 1
ATOM 832 O O . SER A 1 107 ? -1.098 -10.110 4.987 1.00 98.69 107 SER A O 1
ATOM 834 N N . ILE A 1 108 ? -0.845 -8.700 6.726 1.00 98.62 108 ILE A N 1
ATOM 835 C CA . ILE A 1 108 ? 0.613 -8.582 6.646 1.00 98.62 108 ILE A CA 1
ATOM 836 C C . ILE A 1 108 ? 1.231 -9.806 7.317 1.00 98.62 108 ILE A C 1
ATOM 838 O O . ILE A 1 108 ? 1.076 -10.028 8.516 1.00 98.62 108 ILE A O 1
ATOM 842 N N . MET A 1 109 ? 1.931 -10.612 6.523 1.00 97.69 109 MET A N 1
ATOM 843 C CA . MET A 1 109 ? 2.627 -11.809 6.993 1.00 97.69 109 MET A CA 1
ATOM 844 C C . MET A 1 109 ? 3.954 -11.459 7.659 1.00 97.69 109 MET A C 1
ATOM 846 O O . MET A 1 109 ? 4.341 -12.073 8.645 1.00 97.69 109 MET A O 1
ATOM 850 N N . ARG A 1 110 ? 4.683 -10.513 7.061 1.00 96.50 110 ARG A N 1
ATOM 851 C CA . ARG A 1 110 ? 5.989 -10.037 7.523 1.00 96.50 110 ARG A CA 1
ATOM 852 C C . ARG A 1 110 ? 6.366 -8.735 6.828 1.00 96.50 110 ARG A C 1
ATOM 854 O O . ARG A 1 110 ? 5.800 -8.388 5.789 1.00 96.50 110 ARG A O 1
ATOM 861 N N . VAL A 1 111 ? 7.369 -8.064 7.379 1.00 97.81 111 VAL A N 1
ATOM 862 C CA . VAL A 1 111 ? 7.996 -6.870 6.806 1.00 97.81 111 VAL A CA 1
ATOM 863 C C . VAL A 1 111 ? 9.477 -7.125 6.541 1.00 97.81 111 VAL A C 1
ATOM 865 O O . VAL A 1 111 ? 10.103 -7.925 7.236 1.00 97.81 111 VAL A O 1
ATOM 868 N N . VAL A 1 112 ? 10.033 -6.462 5.531 1.00 97.38 112 VAL A N 1
ATOM 869 C CA . VAL A 1 112 ? 11.469 -6.446 5.238 1.00 97.38 112 VAL A CA 1
ATOM 870 C C . VAL A 1 112 ? 11.947 -5.004 5.114 1.00 97.38 112 VAL A C 1
ATOM 872 O O . VAL A 1 112 ? 11.330 -4.196 4.419 1.00 97.38 112 VAL A O 1
ATOM 875 N N . ASP A 1 113 ? 13.051 -4.684 5.783 1.00 97.25 113 ASP A N 1
ATOM 876 C CA . ASP A 1 113 ? 13.720 -3.393 5.649 1.00 97.25 113 ASP A CA 1
ATOM 877 C C . ASP A 1 113 ? 14.785 -3.470 4.546 1.00 97.25 113 ASP A C 1
ATOM 879 O O . ASP A 1 113 ? 15.531 -4.441 4.427 1.00 97.25 113 ASP A O 1
ATOM 883 N N . SER A 1 114 ? 14.821 -2.463 3.681 1.00 96.44 114 SER A N 1
ATOM 884 C CA . SER A 1 114 ? 15.686 -2.373 2.497 1.00 96.44 114 SER A CA 1
ATOM 885 C C . SER A 1 114 ? 16.249 -0.963 2.293 1.00 96.44 114 SER A C 1
ATOM 887 O O . SER A 1 114 ? 16.629 -0.592 1.188 1.00 96.44 114 SER A O 1
ATOM 889 N N . GLN A 1 115 ? 16.298 -0.170 3.367 1.00 92.12 115 GLN A N 1
ATOM 890 C CA . GLN A 1 115 ? 16.804 1.206 3.346 1.00 92.12 115 GLN A CA 1
ATOM 891 C C . GLN A 1 115 ? 18.333 1.279 3.139 1.00 92.12 115 GLN A C 1
ATOM 893 O O . GLN A 1 115 ? 18.821 2.197 2.490 1.00 92.12 115 GLN A O 1
ATOM 898 N N . GLU A 1 116 ? 19.092 0.310 3.669 1.00 90.62 116 GLU A N 1
ATOM 899 C CA . GLU A 1 116 ? 20.563 0.247 3.537 1.00 90.62 116 GLU A CA 1
ATOM 900 C C . GLU A 1 116 ? 21.011 -0.671 2.393 1.00 90.62 116 GLU A C 1
ATOM 902 O O . GLU A 1 116 ? 22.096 -0.515 1.836 1.00 90.62 116 GLU A O 1
ATOM 907 N N . ASN A 1 117 ? 20.170 -1.645 2.044 1.00 92.88 117 ASN A N 1
ATOM 908 C CA . ASN A 1 117 ? 20.431 -2.646 1.023 1.00 92.88 117 ASN A CA 1
ATOM 909 C C . ASN A 1 117 ? 19.113 -3.032 0.347 1.00 92.88 117 ASN A C 1
ATOM 911 O O . ASN A 1 117 ? 18.206 -3.525 1.010 1.00 92.88 117 ASN A O 1
ATOM 915 N N . ALA A 1 118 ? 19.029 -2.879 -0.974 1.00 96.50 118 ALA A N 1
ATOM 916 C CA . ALA A 1 118 ? 17.834 -3.218 -1.742 1.00 96.50 118 ALA A CA 1
ATOM 917 C C . ALA A 1 118 ? 17.578 -4.730 -1.879 1.00 96.50 118 ALA A C 1
ATOM 919 O O . ALA A 1 118 ? 16.511 -5.122 -2.347 1.00 96.50 118 ALA A O 1
ATOM 920 N N . ALA A 1 119 ? 18.526 -5.598 -1.504 1.00 97.31 119 ALA A N 1
ATOM 921 C CA . ALA A 1 119 ? 18.415 -7.040 -1.722 1.00 97.31 119 ALA A CA 1
ATOM 922 C C . ALA A 1 119 ? 17.113 -7.672 -1.182 1.00 97.31 119 ALA A C 1
ATOM 924 O O . ALA A 1 119 ? 16.497 -8.409 -1.955 1.00 97.31 119 ALA A O 1
ATOM 925 N N . PRO A 1 120 ? 16.630 -7.372 0.045 1.00 97.19 120 PRO A N 1
ATOM 926 C CA . PRO A 1 120 ? 15.379 -7.949 0.540 1.00 97.19 120 PRO A CA 1
ATOM 927 C C . PRO A 1 120 ? 14.158 -7.509 -0.284 1.00 97.19 120 PRO A C 1
ATOM 929 O O . PRO A 1 120 ? 13.304 -8.336 -0.607 1.00 97.19 120 PRO A O 1
ATOM 932 N N . ALA A 1 121 ? 14.093 -6.238 -0.699 1.00 98.19 121 ALA A N 1
ATOM 933 C CA . ALA A 1 121 ? 13.062 -5.747 -1.612 1.00 98.19 121 ALA A CA 1
ATOM 934 C C . ALA A 1 121 ? 13.126 -6.465 -2.968 1.00 98.19 121 ALA A C 1
ATOM 936 O O . ALA A 1 121 ? 12.111 -6.955 -3.458 1.00 98.19 121 ALA A O 1
ATOM 937 N N . LEU A 1 122 ? 14.319 -6.572 -3.560 1.00 98.50 122 LEU A N 1
ATOM 938 C CA . LEU A 1 122 ? 14.513 -7.208 -4.864 1.00 98.50 122 LEU A CA 1
ATOM 939 C C . LEU A 1 122 ? 14.173 -8.701 -4.843 1.00 98.50 122 LEU A C 1
ATOM 941 O O . LEU A 1 122 ? 13.618 -9.200 -5.816 1.00 98.50 122 LEU A O 1
ATOM 945 N N . GLU A 1 123 ? 14.494 -9.413 -3.762 1.00 97.94 123 GLU A N 1
ATOM 946 C CA . GLU A 1 123 ? 14.126 -10.821 -3.585 1.00 97.94 123 GLU A CA 1
ATOM 947 C C . GLU A 1 123 ? 12.603 -10.995 -3.583 1.00 97.94 123 GLU A C 1
ATOM 949 O O . GLU A 1 123 ? 12.072 -11.844 -4.300 1.00 97.94 123 GLU A O 1
ATOM 954 N N . MET A 1 124 ? 11.887 -10.154 -2.830 1.00 98.00 124 MET A N 1
ATOM 955 C CA . MET A 1 124 ? 10.429 -10.234 -2.744 1.00 98.00 124 MET A CA 1
ATOM 956 C C . MET A 1 124 ? 9.754 -9.839 -4.056 1.00 98.00 124 MET A C 1
ATOM 958 O O . MET A 1 124 ? 8.932 -10.589 -4.575 1.00 98.00 124 MET A O 1
ATOM 962 N N . LEU A 1 125 ? 10.125 -8.695 -4.630 1.00 98.44 125 LEU A N 1
ATOM 963 C CA . LEU A 1 125 ? 9.519 -8.177 -5.860 1.00 98.44 125 LEU A CA 1
ATOM 964 C C . LEU A 1 125 ? 9.787 -9.089 -7.072 1.00 98.44 125 LEU A C 1
ATOM 966 O O . LEU A 1 125 ? 8.953 -9.195 -7.975 1.00 98.44 125 LEU A O 1
ATOM 970 N N . ALA A 1 126 ? 10.927 -9.785 -7.088 1.00 98.25 126 ALA A N 1
ATOM 971 C CA . ALA A 1 126 ? 11.266 -10.735 -8.143 1.00 98.25 126 ALA A CA 1
ATOM 972 C C . ALA A 1 126 ? 10.694 -12.146 -7.932 1.00 98.25 126 ALA A C 1
ATOM 974 O O . ALA A 1 126 ? 10.854 -12.989 -8.810 1.00 98.25 126 ALA A O 1
ATOM 975 N N . SER A 1 127 ? 10.041 -12.425 -6.801 1.00 97.69 127 SER A N 1
ATOM 976 C CA . SER A 1 127 ? 9.535 -13.765 -6.504 1.00 97.69 127 SER A CA 1
ATOM 977 C C . SER A 1 127 ? 8.390 -14.178 -7.448 1.00 97.69 127 SER A C 1
ATOM 979 O O . SER A 1 127 ? 7.461 -13.390 -7.668 1.00 97.69 127 SER A O 1
ATOM 981 N N . PRO A 1 128 ? 8.367 -15.435 -7.942 1.00 96.69 128 PRO A N 1
ATOM 982 C CA . PRO A 1 128 ? 7.263 -15.960 -8.747 1.00 96.69 128 PRO A CA 1
ATOM 983 C C . PRO A 1 128 ? 5.951 -16.108 -7.965 1.00 96.69 128 PRO A C 1
ATOM 985 O O . PRO A 1 128 ? 4.919 -16.387 -8.587 1.00 96.69 128 PRO A O 1
ATOM 988 N N . ASP A 1 129 ? 5.995 -15.971 -6.635 1.00 95.69 129 ASP A N 1
ATOM 989 C CA . ASP A 1 129 ? 4.817 -15.983 -5.773 1.00 95.69 129 ASP A CA 1
ATOM 990 C C . ASP A 1 129 ? 4.118 -14.627 -5.682 1.00 95.69 129 ASP A C 1
ATOM 992 O O . ASP A 1 129 ? 2.922 -14.603 -5.396 1.00 95.69 129 ASP A O 1
ATOM 996 N N . ILE A 1 130 ? 4.831 -13.530 -5.962 1.00 97.50 130 ILE A N 1
ATOM 997 C CA . ILE A 1 130 ? 4.267 -12.180 -6.003 1.00 97.50 130 ILE A CA 1
ATOM 998 C C . ILE A 1 130 ? 3.704 -11.902 -7.400 1.00 97.50 130 ILE A C 1
ATOM 1000 O O . ILE A 1 130 ? 4.412 -11.969 -8.412 1.00 97.50 130 ILE A O 1
ATOM 1004 N N . GLU A 1 131 ? 2.417 -11.569 -7.439 1.00 95.06 131 GLU A N 1
ATOM 1005 C CA . GLU A 1 131 ? 1.673 -11.227 -8.663 1.00 95.06 131 GLU A CA 1
ATOM 1006 C C . GLU A 1 131 ? 1.157 -9.787 -8.649 1.00 95.06 131 GLU A C 1
ATOM 1008 O O . GLU A 1 131 ? 0.910 -9.207 -9.705 1.00 95.06 131 GLU A O 1
ATOM 1013 N N . MET A 1 132 ? 1.060 -9.197 -7.459 1.00 97.75 132 MET A N 1
ATOM 1014 C CA . MET A 1 132 ? 0.661 -7.814 -7.252 1.00 97.75 132 MET A CA 1
ATOM 1015 C C . MET A 1 132 ? 1.733 -7.096 -6.434 1.00 97.75 132 MET A C 1
ATOM 1017 O O . MET A 1 132 ? 2.115 -7.546 -5.354 1.00 97.75 132 MET A O 1
ATOM 1021 N N . VAL A 1 133 ? 2.190 -5.951 -6.919 1.00 98.75 133 VAL A N 1
ATOM 1022 C CA . VAL A 1 133 ? 2.971 -5.000 -6.132 1.00 98.75 133 VAL A CA 1
ATOM 1023 C C . VAL A 1 133 ? 2.114 -3.763 -5.946 1.00 98.75 133 VAL A C 1
ATOM 1025 O O . VAL A 1 133 ? 1.662 -3.169 -6.918 1.00 98.75 133 VAL A O 1
ATOM 1028 N N . THR A 1 134 ? 1.890 -3.375 -4.698 1.00 98.81 134 THR A N 1
ATOM 1029 C CA . THR A 1 134 ? 1.203 -2.128 -4.346 1.00 98.81 134 THR A CA 1
ATOM 1030 C C . THR A 1 134 ? 2.191 -1.161 -3.701 1.00 98.81 134 THR A C 1
ATOM 1032 O O . THR A 1 134 ? 3.235 -1.593 -3.207 1.00 98.81 134 THR A O 1
ATOM 1035 N N . MET A 1 135 ? 1.914 0.143 -3.707 1.00 98.62 135 MET A N 1
ATOM 1036 C CA . MET A 1 135 ? 2.824 1.106 -3.079 1.00 98.62 135 MET A CA 1
ATOM 1037 C C . MET A 1 135 ? 2.139 2.366 -2.559 1.00 98.62 135 MET A C 1
ATOM 1039 O O . MET A 1 135 ? 1.233 2.893 -3.201 1.00 98.62 135 MET A O 1
ATOM 1043 N N . THR A 1 136 ? 2.622 2.850 -1.415 1.00 97.94 136 THR A N 1
ATOM 1044 C CA . THR A 1 136 ? 2.355 4.192 -0.880 1.00 97.94 136 THR A CA 1
ATOM 1045 C C . THR A 1 136 ? 3.686 4.841 -0.519 1.00 97.94 136 THR A C 1
ATOM 1047 O O . THR A 1 136 ? 4.160 4.757 0.615 1.00 97.94 136 THR A O 1
ATOM 1050 N N . VAL A 1 137 ? 4.347 5.418 -1.522 1.00 96.69 137 VAL A N 1
ATOM 1051 C CA . VAL A 1 137 ? 5.724 5.940 -1.432 1.00 96.69 137 VAL A CA 1
ATOM 1052 C C . VAL A 1 137 ? 5.781 7.464 -1.424 1.00 96.69 137 VAL A C 1
ATOM 1054 O O . VAL A 1 137 ? 6.875 8.035 -1.395 1.00 96.69 137 VAL A O 1
ATOM 1057 N N . THR A 1 138 ? 4.619 8.122 -1.383 1.00 93.38 138 THR A N 1
ATOM 1058 C CA . THR A 1 138 ? 4.409 9.564 -1.563 1.00 93.38 138 THR A CA 1
ATOM 1059 C C . THR A 1 138 ? 4.772 10.050 -2.968 1.00 93.38 138 THR A C 1
ATOM 1061 O O . THR A 1 138 ? 5.505 9.394 -3.704 1.00 93.38 138 THR A O 1
ATOM 1064 N N . GLU A 1 139 ? 4.320 11.252 -3.329 1.00 90.56 139 GLU A N 1
ATOM 1065 C CA . GLU A 1 139 ? 4.624 11.904 -4.614 1.00 90.56 139 GLU A CA 1
ATOM 1066 C C . GLU A 1 139 ? 6.123 11.930 -4.949 1.00 90.56 139 GLU A C 1
ATOM 1068 O O . GLU A 1 139 ? 6.535 11.658 -6.078 1.00 90.56 139 GLU A O 1
ATOM 1073 N N . LYS A 1 140 ? 6.962 12.147 -3.932 1.00 92.12 140 LYS A N 1
ATOM 1074 C CA . LYS A 1 140 ? 8.422 12.199 -4.075 1.00 92.12 140 LYS A CA 1
ATOM 1075 C C . LYS A 1 140 ? 9.045 10.841 -4.405 1.00 92.12 140 LYS A C 1
ATOM 1077 O O . LYS A 1 140 ? 10.158 10.800 -4.917 1.00 92.12 140 LYS A O 1
ATOM 1082 N N . GLY A 1 141 ? 8.364 9.734 -4.101 1.00 95.12 141 GLY A N 1
ATOM 1083 C CA . GLY A 1 141 ? 8.875 8.382 -4.332 1.00 95.12 141 GLY A CA 1
ATOM 1084 C C . GLY A 1 141 ? 9.023 8.024 -5.811 1.00 95.12 141 GLY A C 1
ATOM 1085 O O . GLY A 1 141 ? 9.850 7.183 -6.147 1.00 95.12 141 GLY A O 1
ATOM 1086 N N . TYR A 1 142 ? 8.273 8.689 -6.693 1.00 97.00 142 TYR A N 1
ATOM 1087 C CA . TYR A 1 142 ? 8.270 8.421 -8.134 1.00 97.00 142 TYR A CA 1
ATOM 1088 C C . TYR A 1 142 ? 9.440 9.080 -8.876 1.00 97.00 142 TYR A C 1
ATOM 1090 O O . TYR A 1 142 ? 9.645 8.770 -10.045 1.00 97.00 142 TYR A O 1
ATOM 1098 N N . CYS A 1 143 ? 10.190 9.983 -8.223 1.00 97.19 143 CYS A N 1
ATOM 1099 C CA . CYS A 1 143 ? 11.271 10.761 -8.845 1.00 97.19 143 CYS A CA 1
ATOM 1100 C C . CYS A 1 143 ? 10.832 11.415 -10.168 1.00 97.19 143 CYS A C 1
ATOM 1102 O O . CYS A 1 143 ? 11.570 11.399 -11.149 1.00 97.19 143 CYS A O 1
ATOM 1104 N N . HIS A 1 144 ? 9.600 11.925 -10.218 1.00 95.88 144 HIS A N 1
ATOM 1105 C CA . HIS A 1 144 ? 9.041 12.555 -11.407 1.00 95.88 144 HIS A CA 1
ATOM 1106 C C . HIS A 1 144 ? 9.097 14.078 -11.296 1.00 95.88 144 HIS A C 1
ATOM 1108 O O . HIS A 1 144 ? 9.123 14.635 -10.198 1.00 95.88 144 HIS A O 1
ATOM 1114 N N . ILE A 1 145 ? 9.068 14.748 -12.442 1.00 95.25 145 ILE A N 1
ATOM 1115 C CA . ILE A 1 145 ? 8.922 16.193 -12.551 1.00 95.25 145 ILE A CA 1
ATOM 1116 C C . ILE A 1 145 ? 7.431 16.523 -12.357 1.00 95.25 145 ILE A C 1
ATOM 1118 O O . ILE A 1 145 ? 6.623 16.159 -13.219 1.00 95.25 145 ILE A O 1
ATOM 1122 N N . PRO A 1 146 ? 7.029 17.236 -11.285 1.00 89.88 146 PRO A N 1
ATOM 1123 C CA . PRO A 1 146 ? 5.610 17.426 -10.959 1.00 89.88 146 PRO A CA 1
ATOM 1124 C C . PRO A 1 146 ? 4.790 18.107 -12.062 1.00 89.88 146 PRO A C 1
ATOM 1126 O O . PRO A 1 146 ? 3.596 17.866 -12.199 1.00 89.88 146 PRO A O 1
ATOM 1129 N N . SER A 1 147 ? 5.421 18.954 -12.880 1.00 89.31 147 SER A N 1
ATOM 1130 C CA . SER A 1 147 ? 4.733 19.708 -13.932 1.00 89.31 147 SER A CA 1
ATOM 1131 C C . SER A 1 147 ? 4.304 18.869 -15.137 1.00 89.31 147 SER A C 1
ATOM 1133 O O . SER A 1 147 ? 3.439 19.314 -15.890 1.00 89.31 147 SER A O 1
ATOM 1135 N N . ASN A 1 148 ? 4.907 17.698 -15.362 1.00 89.38 148 ASN A N 1
ATOM 1136 C CA . ASN A 1 148 ? 4.629 16.887 -16.552 1.00 89.38 148 ASN A CA 1
ATOM 1137 C C . ASN A 1 148 ? 4.594 15.368 -16.307 1.00 89.38 148 ASN A C 1
ATOM 1139 O O . ASN A 1 148 ? 4.306 14.623 -17.242 1.00 89.38 148 ASN A O 1
ATOM 1143 N N . GLY A 1 149 ? 4.887 14.892 -15.093 1.00 90.31 149 GLY A N 1
ATOM 1144 C CA . GLY A 1 149 ? 4.853 13.465 -14.760 1.00 90.31 149 GLY A CA 1
ATOM 1145 C C . GLY A 1 149 ? 6.013 12.636 -15.326 1.00 90.31 149 GLY A C 1
ATOM 1146 O O . GLY A 1 149 ? 6.039 11.424 -15.119 1.00 90.31 149 GLY A O 1
ATOM 1147 N N . ALA A 1 150 ? 6.962 13.245 -16.043 1.00 95.38 150 ALA A N 1
ATOM 1148 C CA . ALA A 1 150 ? 8.111 12.545 -16.609 1.00 95.38 150 ALA A CA 1
ATOM 1149 C C . ALA A 1 150 ? 9.132 12.199 -15.521 1.00 95.38 150 ALA A C 1
ATOM 1151 O O . ALA A 1 150 ? 9.261 12.923 -14.537 1.00 95.38 150 ALA A O 1
ATOM 1152 N N . LEU A 1 151 ? 9.895 11.121 -15.717 1.00 97.88 151 LEU A N 1
ATOM 1153 C CA . LEU A 1 151 ? 11.020 10.7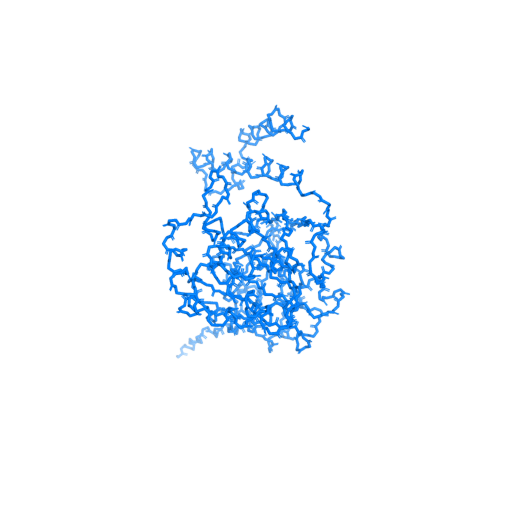94 -14.842 1.00 97.88 151 LEU A CA 1
ATOM 1154 C C . LEU A 1 151 ? 12.042 11.941 -14.841 1.00 97.88 151 LEU A C 1
ATOM 1156 O O . LEU A 1 151 ? 12.508 12.356 -15.903 1.00 97.88 151 LEU A O 1
ATOM 1160 N N . ASP A 1 152 ? 12.417 12.411 -13.656 1.00 98.00 152 ASP A N 1
ATOM 1161 C CA . ASP A 1 152 ? 13.506 13.363 -13.479 1.00 98.00 152 ASP A CA 1
ATOM 1162 C C . ASP A 1 152 ? 14.846 12.621 -13.576 1.00 98.00 152 ASP A C 1
ATOM 1164 O O . ASP A 1 152 ? 15.283 11.937 -12.648 1.00 98.00 152 ASP A O 1
ATOM 1168 N N . LEU A 1 153 ? 15.487 12.725 -14.739 1.00 97.62 153 LEU A N 1
ATOM 1169 C CA . LEU A 1 153 ? 16.767 12.070 -15.017 1.00 97.62 153 LEU A CA 1
ATOM 1170 C C . LEU A 1 153 ? 17.946 12.721 -14.293 1.00 97.62 153 LEU A C 1
ATOM 1172 O O . LEU A 1 153 ? 18.987 12.078 -14.163 1.00 97.62 153 LEU A O 1
ATOM 1176 N N . ASP A 1 154 ? 17.776 13.954 -13.816 1.00 97.50 154 ASP A N 1
ATOM 1177 C CA . ASP A 1 154 ? 18.782 14.674 -13.041 1.00 97.50 154 ASP A CA 1
ATOM 1178 C C . ASP A 1 154 ? 18.614 14.424 -11.531 1.00 97.50 154 ASP A C 1
ATOM 1180 O O . ASP A 1 154 ? 19.470 14.813 -10.730 1.00 97.50 154 ASP A O 1
ATOM 1184 N N . HIS A 1 155 ? 17.547 13.723 -11.118 1.00 98.19 155 HIS A N 1
ATOM 1185 C CA . HIS A 1 155 ? 17.330 13.354 -9.724 1.00 98.19 155 HIS A CA 1
ATOM 1186 C C . HIS A 1 155 ? 18.499 12.491 -9.202 1.00 98.19 155 HIS A C 1
ATOM 1188 O O . HIS A 1 155 ? 18.818 11.463 -9.813 1.00 98.19 155 HIS A O 1
ATOM 1194 N N . PRO A 1 156 ? 19.107 12.816 -8.040 1.00 97.88 156 PRO A N 1
ATOM 1195 C CA . PRO A 1 156 ? 20.309 12.135 -7.550 1.00 97.88 156 PRO A CA 1
ATOM 1196 C C . PRO A 1 156 ? 20.180 10.611 -7.449 1.00 97.88 156 PRO A C 1
ATOM 1198 O O . PRO A 1 156 ? 21.095 9.889 -7.842 1.00 97.88 156 PRO A O 1
ATOM 1201 N N . ASP A 1 157 ? 19.032 10.113 -6.978 1.00 97.06 157 ASP A N 1
ATOM 1202 C CA . ASP A 1 157 ? 18.798 8.666 -6.878 1.00 97.06 157 ASP A CA 1
ATOM 1203 C C . ASP A 1 157 ? 18.652 7.993 -8.254 1.00 97.06 157 ASP A C 1
ATOM 1205 O O . ASP A 1 157 ? 19.048 6.844 -8.415 1.00 97.06 157 ASP A O 1
ATOM 1209 N N . ILE A 1 158 ? 18.141 8.699 -9.270 1.00 98.44 158 ILE A N 1
ATOM 1210 C CA . ILE A 1 158 ? 18.010 8.158 -10.632 1.00 98.44 158 ILE A CA 1
ATOM 1211 C C . ILE A 1 158 ? 19.378 8.085 -11.302 1.00 98.44 158 ILE A C 1
ATOM 1213 O O . ILE A 1 158 ? 19.735 7.044 -11.855 1.00 98.44 158 ILE A O 1
ATOM 1217 N N . VAL A 1 159 ? 20.181 9.144 -11.177 1.00 98.44 159 VAL A N 1
ATOM 1218 C CA . VAL A 1 159 ? 21.582 9.150 -11.625 1.00 98.44 159 VAL A CA 1
ATOM 1219 C C . VAL A 1 159 ? 22.366 8.021 -10.951 1.00 98.44 159 VAL A C 1
ATOM 1221 O O . VAL A 1 159 ? 23.078 7.269 -11.619 1.00 98.44 159 VAL A O 1
ATOM 1224 N N . HIS A 1 160 ? 22.206 7.867 -9.633 1.00 98.00 160 HIS A N 1
ATOM 1225 C CA . HIS A 1 160 ? 22.838 6.794 -8.874 1.00 98.00 160 HIS A CA 1
ATOM 1226 C C . HIS A 1 160 ? 22.430 5.408 -9.388 1.00 98.00 160 HIS A C 1
ATOM 1228 O O . HIS A 1 160 ? 23.302 4.572 -9.628 1.00 98.00 160 HIS A O 1
ATOM 1234 N N . ASP A 1 161 ? 21.134 5.156 -9.560 1.00 98.12 161 ASP A N 1
ATOM 1235 C CA . ASP A 1 161 ? 20.613 3.831 -9.903 1.00 98.12 161 ASP A CA 1
ATOM 1236 C C . ASP A 1 161 ? 20.948 3.418 -11.339 1.00 98.12 161 ASP A C 1
ATOM 1238 O O . ASP A 1 161 ? 21.180 2.237 -11.599 1.00 98.12 161 ASP A O 1
ATOM 1242 N N . LEU A 1 162 ? 21.029 4.377 -12.269 1.00 97.31 162 LEU A N 1
ATOM 1243 C CA . LEU A 1 162 ? 21.509 4.129 -13.631 1.00 97.31 162 LEU A CA 1
ATOM 1244 C C . LEU A 1 162 ? 22.994 3.735 -13.649 1.00 97.31 162 LEU A C 1
ATOM 1246 O O . LEU A 1 162 ? 23.388 2.870 -14.431 1.00 97.31 162 LEU A O 1
ATOM 1250 N N . ALA A 1 163 ? 23.810 4.334 -12.777 1.00 97.50 163 ALA A N 1
ATOM 1251 C CA . ALA A 1 163 ? 25.227 3.998 -12.643 1.00 97.50 163 ALA A CA 1
ATOM 1252 C C . ALA A 1 163 ? 25.473 2.708 -11.834 1.00 97.50 163 ALA A C 1
ATOM 1254 O O . ALA A 1 163 ? 26.471 2.025 -12.062 1.00 97.50 163 ALA A O 1
ATOM 1255 N N . ASN A 1 164 ? 24.574 2.360 -10.906 1.00 96.62 164 ASN A N 1
ATOM 1256 C CA . ASN A 1 164 ? 24.722 1.244 -9.964 1.00 96.62 164 ASN A CA 1
ATOM 1257 C C . ASN A 1 164 ? 23.504 0.295 -10.009 1.00 96.62 164 ASN A C 1
ATOM 1259 O O . ASN A 1 164 ? 22.802 0.136 -9.005 1.00 96.62 164 ASN A O 1
ATOM 1263 N N . PRO A 1 165 ? 23.251 -0.381 -11.146 1.00 92.50 165 PRO A N 1
ATOM 1264 C CA . PRO A 1 165 ? 22.021 -1.146 -11.378 1.00 92.50 165 PRO A CA 1
ATOM 1265 C C . PRO A 1 165 ? 21.808 -2.331 -10.424 1.00 92.50 165 PRO A C 1
ATOM 1267 O O . PRO A 1 165 ? 20.686 -2.815 -10.275 1.00 92.50 165 PRO A O 1
ATOM 1270 N N . GLU A 1 166 ? 22.870 -2.823 -9.784 1.00 94.12 166 GLU A N 1
ATOM 1271 C CA . GLU A 1 166 ? 22.795 -3.933 -8.828 1.00 94.12 166 GLU A CA 1
ATOM 1272 C C . GLU A 1 166 ? 22.365 -3.502 -7.423 1.00 94.12 166 GLU A C 1
ATOM 1274 O O . GLU A 1 166 ? 21.892 -4.333 -6.646 1.00 94.12 166 GLU A O 1
ATOM 1279 N N . THR A 1 167 ? 22.489 -2.213 -7.105 1.00 95.44 167 THR A N 1
ATOM 1280 C CA . THR A 1 167 ? 22.200 -1.653 -5.779 1.00 95.44 167 THR A CA 1
ATOM 1281 C C . THR A 1 167 ? 21.328 -0.397 -5.887 1.00 95.44 167 THR A C 1
ATOM 1283 O O . THR A 1 167 ? 21.752 0.664 -5.424 1.00 95.44 167 THR A O 1
ATOM 1286 N N . PRO A 1 168 ? 20.137 -0.471 -6.513 1.00 97.31 168 PRO A N 1
ATOM 1287 C CA . PRO A 1 168 ? 19.274 0.692 -6.679 1.00 97.31 168 PRO A CA 1
ATOM 1288 C C . PRO A 1 168 ? 18.718 1.187 -5.337 1.00 97.31 168 PRO A C 1
ATOM 1290 O O . PRO A 1 168 ? 18.610 0.419 -4.381 1.00 97.31 168 PRO A O 1
ATOM 1293 N N . ARG A 1 169 ? 18.338 2.462 -5.273 1.00 96.00 169 ARG A N 1
ATOM 1294 C CA . ARG A 1 169 ? 17.809 3.135 -4.074 1.00 96.00 169 ARG A CA 1
ATOM 1295 C C . ARG A 1 169 ? 16.444 3.776 -4.313 1.00 96.00 169 ARG A C 1
ATOM 1297 O O . ARG A 1 169 ? 15.636 3.855 -3.391 1.00 96.00 169 ARG A O 1
ATOM 1304 N N . SER A 1 170 ? 16.180 4.226 -5.536 1.00 97.56 170 SER A N 1
ATOM 1305 C CA . SER A 1 170 ? 14.903 4.818 -5.930 1.00 97.56 170 SER A CA 1
ATOM 1306 C C . SER A 1 170 ? 13.838 3.744 -6.158 1.00 97.56 170 SER A C 1
ATOM 1308 O O . SER A 1 170 ? 14.145 2.603 -6.508 1.00 97.56 170 SER A O 1
ATOM 1310 N N . VAL A 1 171 ? 12.559 4.109 -6.022 1.00 98.06 171 VAL A N 1
ATOM 1311 C CA . VAL A 1 171 ? 11.453 3.198 -6.361 1.00 98.06 171 VAL A CA 1
ATOM 1312 C C . VAL A 1 171 ? 11.513 2.775 -7.838 1.00 98.06 171 VAL A C 1
ATOM 1314 O O . VAL A 1 171 ? 11.457 1.567 -8.079 1.00 98.06 171 VAL A O 1
ATOM 1317 N N . PRO A 1 172 ? 11.705 3.680 -8.828 1.00 98.38 172 PRO A N 1
ATOM 1318 C CA . PRO A 1 172 ? 11.857 3.273 -10.227 1.00 98.38 172 PRO A CA 1
ATOM 1319 C C . PRO A 1 172 ? 13.018 2.296 -10.454 1.00 98.38 172 PRO A C 1
ATOM 1321 O O . PRO A 1 172 ? 12.834 1.283 -11.129 1.00 98.38 172 PRO A O 1
ATOM 1324 N N . GLY A 1 173 ? 14.187 2.541 -9.850 1.00 98.19 173 GLY A N 1
ATOM 1325 C CA . GLY A 1 173 ? 15.357 1.671 -9.981 1.00 98.19 173 GLY A CA 1
ATOM 1326 C C . GLY A 1 173 ? 15.163 0.296 -9.337 1.00 98.19 173 GLY A C 1
ATOM 1327 O O . GLY A 1 173 ? 15.488 -0.726 -9.948 1.00 98.19 173 GLY A O 1
ATOM 1328 N N . ILE A 1 174 ? 14.576 0.246 -8.135 1.00 98.69 174 ILE A N 1
ATOM 1329 C CA . ILE A 1 174 ? 14.247 -1.006 -7.436 1.00 98.69 174 ILE A CA 1
ATOM 1330 C C . ILE A 1 174 ? 13.243 -1.827 -8.254 1.00 98.69 174 ILE A C 1
ATOM 1332 O O . ILE A 1 174 ? 13.457 -3.023 -8.465 1.00 98.69 174 ILE A O 1
ATOM 1336 N N . LEU A 1 175 ? 12.174 -1.196 -8.752 1.00 98.69 175 LEU A N 1
ATOM 1337 C CA . LEU A 1 175 ? 11.172 -1.862 -9.584 1.00 98.69 175 LEU A CA 1
ATOM 1338 C C . LEU A 1 175 ? 11.793 -2.373 -10.886 1.00 98.69 175 LEU A C 1
ATOM 1340 O O . LEU A 1 175 ? 11.657 -3.555 -11.187 1.00 98.69 175 LEU A O 1
ATOM 1344 N N . ALA A 1 176 ? 12.534 -1.539 -11.620 1.00 98.38 176 ALA A N 1
ATOM 1345 C CA . ALA A 1 176 ? 13.189 -1.949 -12.860 1.00 98.38 176 ALA A CA 1
ATOM 1346 C C . ALA A 1 176 ? 14.122 -3.150 -12.637 1.00 98.38 176 ALA A C 1
ATOM 1348 O O . ALA A 1 176 ? 14.036 -4.143 -13.361 1.00 98.38 176 ALA A O 1
ATOM 1349 N N . ARG A 1 177 ? 14.953 -3.123 -11.585 1.00 98.31 177 ARG A N 1
ATOM 1350 C CA . ARG A 1 177 ? 15.854 -4.239 -11.270 1.00 98.31 177 ARG A CA 1
ATOM 1351 C C . ARG A 1 177 ? 15.099 -5.511 -10.881 1.00 98.31 177 ARG A C 1
ATOM 1353 O O . ARG A 1 177 ? 15.506 -6.605 -11.275 1.00 98.31 177 ARG A O 1
ATOM 1360 N N . ALA A 1 178 ? 14.001 -5.401 -10.137 1.00 98.50 178 ALA A N 1
ATOM 1361 C CA . ALA A 1 178 ? 13.159 -6.551 -9.823 1.00 98.50 178 ALA A CA 1
ATOM 1362 C C . ALA A 1 178 ? 12.505 -7.141 -11.084 1.00 98.50 178 ALA A C 1
ATOM 1364 O O . ALA A 1 178 ? 12.517 -8.358 -11.267 1.00 98.50 178 ALA A O 1
ATOM 1365 N N . LEU A 1 179 ? 11.997 -6.296 -11.985 1.00 98.50 179 LEU A N 1
ATOM 1366 C CA . LEU A 1 179 ? 11.393 -6.715 -13.253 1.00 98.50 179 LEU A CA 1
ATOM 1367 C C . LEU A 1 179 ? 12.409 -7.412 -14.169 1.00 98.50 179 LEU A C 1
ATOM 1369 O O . LEU A 1 179 ? 12.082 -8.435 -14.765 1.00 98.50 179 LEU A O 1
ATOM 1373 N N . GLU A 1 180 ? 13.665 -6.959 -14.208 1.00 97.69 180 GLU A N 1
ATOM 1374 C CA . GLU A 1 180 ? 14.742 -7.681 -14.903 1.00 97.69 180 GLU A CA 1
ATOM 1375 C C . GLU A 1 180 ? 14.960 -9.085 -14.348 1.00 97.69 180 GLU A C 1
ATOM 1377 O O . GLU A 1 180 ? 15.086 -10.044 -15.112 1.00 97.69 180 GLU A O 1
ATOM 1382 N N . ARG A 1 181 ? 14.988 -9.221 -13.017 1.00 98.00 181 ARG A N 1
ATOM 1383 C CA . ARG A 1 181 ? 15.136 -10.526 -12.364 1.00 98.00 181 ARG A CA 1
ATOM 1384 C C . ARG A 1 181 ? 13.951 -11.435 -12.684 1.00 98.00 181 ARG A C 1
ATOM 1386 O O . ARG A 1 181 ? 14.167 -12.615 -12.953 1.00 98.00 181 ARG A O 1
ATOM 1393 N N . ARG A 1 182 ? 12.722 -10.905 -12.731 1.00 98.00 182 ARG A N 1
ATOM 1394 C CA . ARG A 1 182 ? 11.533 -11.660 -13.175 1.00 98.00 182 ARG A CA 1
ATOM 1395 C C . ARG A 1 182 ? 11.674 -12.105 -14.624 1.00 98.00 182 ARG A C 1
ATOM 1397 O O . ARG A 1 182 ? 11.514 -13.291 -14.897 1.00 98.00 182 ARG A O 1
ATOM 1404 N N . MET A 1 183 ? 12.007 -11.183 -15.529 1.00 98.06 183 MET A N 1
ATOM 1405 C CA . MET A 1 183 ? 12.196 -11.453 -16.958 1.00 98.06 183 MET A CA 1
ATOM 1406 C C . MET A 1 183 ? 13.224 -12.567 -17.187 1.00 98.06 183 MET A C 1
ATOM 1408 O O . MET A 1 183 ? 12.968 -13.482 -17.964 1.00 98.06 183 MET A O 1
ATOM 1412 N N . ALA A 1 184 ? 14.364 -12.512 -16.493 1.00 97.44 184 ALA A N 1
ATOM 1413 C CA . ALA A 1 184 ? 15.449 -13.478 -16.648 1.00 97.44 184 ALA A CA 1
ATOM 1414 C C . ALA A 1 184 ? 15.182 -14.842 -15.987 1.00 97.44 184 ALA A C 1
ATOM 1416 O O . ALA A 1 184 ? 15.822 -15.823 -16.357 1.00 97.44 184 ALA A O 1
ATOM 1417 N N . SER A 1 185 ? 14.277 -14.917 -15.005 1.00 97.62 185 SER A N 1
ATOM 1418 C CA . SER A 1 185 ? 14.022 -16.146 -14.243 1.00 97.62 185 SER A CA 1
ATOM 1419 C C . SER A 1 185 ? 12.792 -16.908 -14.730 1.00 97.62 185 SER A C 1
ATOM 1421 O O . SER A 1 185 ? 12.906 -18.046 -15.175 1.00 97.62 185 SER A O 1
ATOM 1423 N N . HIS A 1 186 ? 11.607 -16.307 -14.635 1.00 97.62 186 HIS A N 1
ATOM 1424 C CA . HIS A 1 186 ? 10.337 -16.999 -14.874 1.00 97.62 186 HIS A CA 1
ATOM 1425 C C . HIS A 1 186 ? 9.382 -16.244 -15.806 1.00 97.62 186 HIS A C 1
ATOM 1427 O O . HIS A 1 186 ? 8.358 -16.801 -16.194 1.00 97.62 186 HIS A O 1
ATOM 1433 N N . GLY A 1 187 ? 9.665 -14.979 -16.131 1.00 97.06 187 GLY A N 1
ATOM 1434 C CA . GLY A 1 187 ? 8.921 -14.178 -17.106 1.00 97.06 187 GLY A CA 1
ATOM 1435 C C . GLY A 1 187 ? 7.433 -13.991 -16.796 1.00 97.06 187 GLY A C 1
ATOM 1436 O O . GLY A 1 187 ? 6.656 -13.743 -17.709 1.00 97.06 187 GLY A O 1
ATOM 1437 N N . ARG A 1 188 ? 7.010 -14.140 -15.532 1.00 96.69 188 ARG A N 1
ATOM 1438 C CA . ARG A 1 188 ? 5.582 -14.071 -15.175 1.00 96.69 188 ARG A CA 1
ATOM 1439 C C . ARG A 1 188 ? 5.109 -12.617 -15.135 1.00 96.69 188 ARG A C 1
ATOM 1441 O O . ARG A 1 188 ? 5.839 -11.788 -14.574 1.00 96.69 188 ARG A O 1
ATOM 1448 N N . PRO A 1 189 ? 3.885 -12.341 -15.620 1.00 96.50 189 PRO A N 1
ATOM 1449 C CA . PRO A 1 189 ? 3.294 -11.015 -15.536 1.00 96.50 189 PRO A CA 1
ATOM 1450 C C . PRO A 1 189 ? 3.155 -10.546 -14.084 1.00 96.50 189 PRO A C 1
ATOM 1452 O O . PRO A 1 189 ? 3.161 -11.354 -13.147 1.00 96.50 189 PRO A O 1
ATOM 1455 N N . VAL A 1 190 ? 3.070 -9.232 -13.897 1.00 98.38 190 VAL A N 1
ATOM 1456 C CA . VAL A 1 190 ? 2.891 -8.606 -12.581 1.00 98.38 190 VAL A CA 1
ATOM 1457 C C . VAL A 1 190 ? 2.137 -7.292 -12.724 1.00 98.38 190 VAL A C 1
ATOM 1459 O O . VAL A 1 190 ? 2.372 -6.533 -13.662 1.00 98.38 190 VAL A O 1
ATOM 1462 N N . THR A 1 191 ? 1.241 -7.013 -11.787 1.00 98.75 191 THR A N 1
ATOM 1463 C CA . THR A 1 191 ? 0.609 -5.694 -11.685 1.00 98.75 191 THR A CA 1
ATOM 1464 C C . THR A 1 191 ? 1.399 -4.819 -10.718 1.00 98.75 191 THR A C 1
ATOM 1466 O O . THR A 1 191 ? 1.688 -5.254 -9.604 1.00 98.75 191 THR A O 1
ATOM 1469 N N . LEU A 1 192 ? 1.715 -3.587 -11.122 1.00 98.81 192 LEU A N 1
ATOM 1470 C CA . LEU A 1 192 ? 2.269 -2.543 -10.263 1.00 98.81 192 LEU A CA 1
ATOM 1471 C C . LEU A 1 192 ? 1.196 -1.467 -10.045 1.00 98.81 192 LEU A C 1
ATOM 1473 O O . LEU A 1 192 ? 0.908 -0.678 -10.939 1.00 98.81 192 LEU A O 1
ATOM 1477 N N . LEU A 1 193 ? 0.585 -1.455 -8.863 1.00 98.75 193 LEU A N 1
ATOM 1478 C CA . LEU A 1 193 ? -0.537 -0.586 -8.512 1.00 98.75 193 LEU A CA 1
ATOM 1479 C C . LEU A 1 193 ? -0.083 0.507 -7.537 1.00 98.75 193 LEU A C 1
ATOM 1481 O O . LEU A 1 193 ? 0.251 0.235 -6.380 1.00 98.75 193 LEU A O 1
ATOM 1485 N N . SER A 1 194 ? -0.104 1.757 -7.992 1.00 98.56 194 SER A N 1
ATOM 1486 C CA . SER A 1 194 ? 0.051 2.893 -7.087 1.00 98.56 194 SER A CA 1
ATOM 1487 C C . SER A 1 194 ? -1.195 3.060 -6.218 1.00 98.56 194 SER A C 1
ATOM 1489 O O . SER A 1 194 ? -2.325 2.908 -6.676 1.00 98.56 194 SER A O 1
ATOM 1491 N N . CYS A 1 195 ? -0.983 3.350 -4.939 1.00 98.19 195 CYS A N 1
ATOM 1492 C CA . CYS A 1 195 ? -2.019 3.732 -3.986 1.00 98.19 195 CYS A CA 1
ATOM 1493 C C . CYS A 1 195 ? -1.703 5.099 -3.361 1.00 98.19 195 CYS A C 1
ATOM 1495 O O . CYS A 1 195 ? -2.183 5.404 -2.272 1.00 98.19 195 CYS A O 1
ATOM 1497 N N . ASP A 1 196 ? -0.869 5.912 -4.014 1.00 96.00 196 ASP A N 1
ATOM 1498 C CA . ASP A 1 196 ? -0.614 7.287 -3.594 1.00 96.00 196 ASP A CA 1
ATOM 1499 C C . ASP A 1 196 ? -1.704 8.228 -4.121 1.00 96.00 196 ASP A C 1
ATOM 1501 O O . ASP A 1 196 ? -2.278 8.021 -5.191 1.00 96.00 196 ASP A O 1
ATOM 1505 N N . ASN A 1 197 ? -1.964 9.297 -3.370 1.00 90.50 197 ASN A N 1
ATOM 1506 C CA . ASN A 1 197 ? -2.939 10.335 -3.708 1.00 90.50 197 ASN A CA 1
ATOM 1507 C C . ASN A 1 197 ? -2.372 11.311 -4.758 1.00 90.50 197 ASN A C 1
ATOM 1509 O O . ASN A 1 197 ? -2.160 12.487 -4.467 1.00 90.50 197 ASN A O 1
ATOM 1513 N N . ILE A 1 198 ? -2.088 10.797 -5.953 1.00 88.88 198 ILE A N 1
ATOM 1514 C CA . ILE A 1 198 ? -1.597 11.541 -7.117 1.00 88.88 198 ILE A CA 1
ATOM 1515 C C . ILE A 1 198 ? -2.575 11.264 -8.267 1.00 88.88 198 ILE A C 1
ATOM 1517 O O . ILE A 1 198 ? -2.906 10.098 -8.481 1.00 88.88 198 ILE A O 1
ATOM 1521 N N . PRO A 1 199 ? -3.045 12.278 -9.011 1.00 86.69 199 PRO A N 1
ATOM 1522 C CA . PRO A 1 199 ? -3.883 12.046 -10.185 1.00 86.69 199 PRO A CA 1
ATOM 1523 C C . PRO A 1 199 ? -3.179 11.146 -11.202 1.00 86.69 199 PRO A C 1
ATOM 1525 O O . PRO A 1 199 ? -1.984 11.318 -11.455 1.00 86.69 199 PRO A O 1
ATOM 1528 N N . THR A 1 200 ? -3.905 10.218 -11.825 1.00 90.75 200 THR A N 1
ATOM 1529 C CA . THR A 1 200 ? -3.363 9.296 -12.839 1.00 90.75 200 THR A CA 1
ATOM 1530 C C . THR A 1 200 ? -2.127 8.519 -12.361 1.00 90.75 200 THR A C 1
ATOM 1532 O O . THR A 1 200 ? -1.177 8.284 -13.113 1.00 90.75 200 THR A O 1
ATOM 1535 N N . ASN A 1 201 ? -2.103 8.135 -11.083 1.00 95.38 201 ASN A N 1
ATOM 1536 C CA . ASN A 1 201 ? -0.931 7.539 -10.435 1.00 95.38 201 ASN A CA 1
ATOM 1537 C C . ASN A 1 201 ? -0.369 6.291 -11.151 1.00 95.38 201 ASN A C 1
ATOM 1539 O O . ASN A 1 201 ? 0.849 6.101 -11.174 1.00 95.38 201 ASN A O 1
ATOM 1543 N N . GLY A 1 202 ? -1.217 5.482 -11.792 1.00 97.44 202 GLY A N 1
ATOM 1544 C CA . GLY A 1 202 ? -0.802 4.350 -12.623 1.00 97.44 202 GLY A CA 1
ATOM 1545 C C . GLY A 1 202 ? -0.050 4.788 -13.881 1.00 97.44 202 GLY A C 1
ATOM 1546 O O . GLY A 1 202 ? 0.988 4.216 -14.214 1.00 97.44 202 GLY A O 1
ATOM 1547 N N . ILE A 1 203 ? -0.501 5.863 -14.536 1.00 97.00 203 ILE A N 1
ATOM 1548 C CA . ILE A 1 203 ? 0.174 6.445 -15.707 1.00 97.00 203 ILE A CA 1
ATOM 1549 C C . ILE A 1 203 ? 1.559 6.968 -15.318 1.00 97.00 203 ILE A C 1
ATOM 1551 O O . ILE A 1 203 ? 2.542 6.636 -15.980 1.00 97.00 203 ILE A O 1
ATOM 1555 N N . ILE A 1 204 ? 1.655 7.734 -14.227 1.00 97.56 204 ILE A N 1
ATOM 1556 C CA . ILE A 1 204 ? 2.936 8.261 -13.731 1.00 97.56 204 ILE A CA 1
ATOM 1557 C C . ILE A 1 204 ? 3.886 7.109 -13.398 1.00 97.56 204 ILE A C 1
ATOM 1559 O O . ILE A 1 204 ? 5.021 7.099 -13.871 1.00 97.56 204 ILE A O 1
ATOM 1563 N N . LEU A 1 205 ? 3.417 6.101 -12.652 1.00 98.31 205 LEU A N 1
ATOM 1564 C CA . LEU A 1 205 ? 4.213 4.922 -12.311 1.00 98.31 205 LEU A CA 1
ATOM 1565 C C . LEU A 1 205 ? 4.720 4.185 -13.560 1.00 98.31 205 LEU A C 1
ATOM 1567 O O . LEU A 1 205 ? 5.905 3.859 -13.652 1.00 98.31 205 LEU A O 1
ATOM 1571 N N . GLY A 1 206 ? 3.839 3.951 -14.535 1.00 98.06 206 GLY A N 1
ATOM 1572 C CA . GLY A 1 206 ? 4.199 3.323 -15.802 1.00 98.06 206 GLY A CA 1
ATOM 1573 C C . GLY A 1 206 ? 5.249 4.127 -16.565 1.00 98.06 206 GLY A C 1
ATOM 1574 O O . GLY A 1 206 ? 6.235 3.561 -17.034 1.00 98.06 206 GLY A O 1
ATOM 1575 N N . ASN A 1 207 ? 5.085 5.448 -16.643 1.00 97.81 207 ASN A N 1
ATOM 1576 C CA . ASN A 1 207 ? 6.019 6.334 -17.333 1.00 97.81 207 ASN A CA 1
ATOM 1577 C C . ASN A 1 207 ? 7.408 6.319 -16.689 1.00 97.81 207 ASN A C 1
ATOM 1579 O O . ASN A 1 207 ? 8.401 6.159 -17.401 1.00 97.81 207 ASN A O 1
ATOM 1583 N N . VAL A 1 208 ? 7.501 6.442 -15.360 1.00 98.38 208 VAL A N 1
ATOM 1584 C CA . VAL A 1 208 ? 8.805 6.48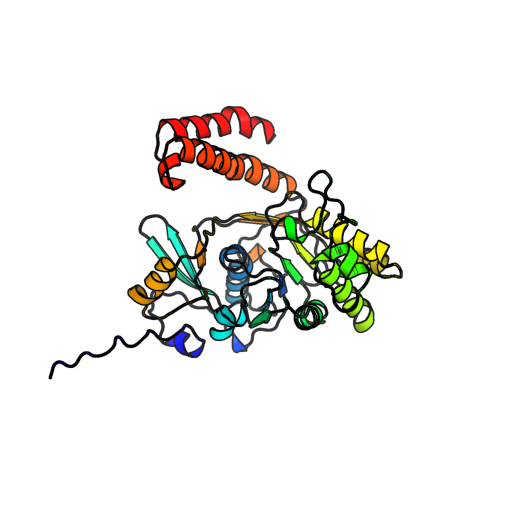0 -14.680 1.00 98.38 208 VAL A CA 1
ATOM 1585 C C . VAL A 1 208 ? 9.542 5.145 -14.782 1.00 98.38 208 VAL A C 1
ATOM 1587 O O . VAL A 1 208 ? 10.743 5.132 -15.048 1.00 98.38 208 VAL A O 1
ATOM 1590 N N . VAL A 1 209 ? 8.832 4.018 -14.665 1.00 98.44 209 VAL A N 1
ATOM 1591 C CA . VAL A 1 209 ? 9.430 2.677 -14.768 1.00 98.44 209 VAL A CA 1
ATOM 1592 C C . VAL A 1 209 ? 9.866 2.368 -16.204 1.00 98.44 209 VAL A C 1
ATOM 1594 O O . VAL A 1 209 ? 10.985 1.891 -16.405 1.00 98.44 209 VAL A O 1
ATOM 1597 N N . ARG A 1 210 ? 9.035 2.676 -17.213 1.00 98.19 210 ARG A N 1
ATOM 1598 C CA . ARG A 1 210 ? 9.388 2.484 -18.632 1.00 98.19 210 ARG A CA 1
ATOM 1599 C C . ARG A 1 210 ? 10.563 3.365 -19.048 1.00 98.19 210 ARG A C 1
ATOM 1601 O O . ARG A 1 210 ? 11.532 2.847 -19.591 1.00 98.19 210 ARG A O 1
ATOM 1608 N N . THR A 1 211 ? 10.532 4.658 -18.716 1.00 98.19 211 THR A N 1
ATOM 1609 C CA . THR A 1 211 ? 11.623 5.594 -19.046 1.00 98.19 211 THR A CA 1
ATOM 1610 C C . THR A 1 211 ? 12.941 5.139 -18.417 1.00 98.19 211 THR A C 1
ATOM 1612 O O . THR A 1 211 ? 13.987 5.157 -19.066 1.00 98.19 211 THR A O 1
ATOM 1615 N N . PHE A 1 212 ? 12.911 4.682 -17.159 1.00 98.50 212 PHE A N 1
ATOM 1616 C CA . PHE A 1 212 ? 14.100 4.138 -16.503 1.00 98.50 212 PHE A CA 1
ATOM 1617 C C . PHE A 1 212 ? 14.625 2.891 -17.236 1.00 98.50 212 PHE A C 1
ATOM 1619 O O . PHE A 1 212 ? 15.825 2.775 -17.491 1.00 98.50 212 PHE A O 1
ATOM 1626 N N . ALA A 1 213 ? 13.732 1.975 -17.625 1.00 97.88 213 ALA A N 1
ATOM 1627 C CA . ALA A 1 213 ? 14.082 0.775 -18.381 1.00 97.88 213 ALA A CA 1
ATOM 1628 C C . ALA A 1 213 ? 14.677 1.084 -19.767 1.00 97.88 213 ALA A C 1
ATOM 1630 O O . ALA A 1 213 ? 15.656 0.456 -20.165 1.00 97.88 213 ALA A O 1
ATOM 1631 N N . GLU A 1 214 ? 14.138 2.071 -20.482 1.00 97.25 214 GLU A N 1
ATOM 1632 C CA . GLU A 1 214 ? 14.671 2.536 -21.769 1.00 97.25 214 GLU A CA 1
ATOM 1633 C C . GLU A 1 214 ? 16.088 3.095 -21.625 1.00 97.25 214 GLU A C 1
ATOM 1635 O O . GLU A 1 214 ? 16.975 2.756 -22.408 1.00 97.25 214 GLU A O 1
ATOM 1640 N N . ARG A 1 215 ? 16.333 3.903 -20.585 1.00 96.81 215 ARG A N 1
ATOM 1641 C CA . ARG A 1 215 ? 17.665 4.458 -20.286 1.00 96.81 215 ARG A CA 1
ATOM 1642 C C . ARG A 1 215 ? 18.683 3.386 -19.927 1.00 96.81 215 ARG A C 1
ATOM 1644 O O . ARG A 1 215 ? 19.858 3.526 -20.259 1.00 96.81 215 ARG A O 1
ATOM 1651 N N . ARG A 1 216 ? 18.233 2.313 -19.280 1.00 90.75 216 ARG A N 1
ATOM 1652 C CA . ARG A 1 216 ? 19.042 1.121 -19.016 1.00 90.75 216 ARG A CA 1
ATOM 1653 C C . ARG A 1 216 ? 19.351 0.302 -20.270 1.00 90.75 216 ARG A C 1
ATOM 1655 O O . ARG A 1 216 ? 20.375 -0.381 -20.297 1.00 90.75 216 ARG A O 1
ATOM 1662 N N . GLY A 1 217 ? 18.502 0.387 -21.290 1.00 89.69 217 GLY A N 1
ATOM 1663 C CA . GLY A 1 217 ? 18.648 -0.318 -22.557 1.00 89.69 217 GLY A CA 1
ATOM 1664 C C . GLY A 1 217 ? 18.354 -1.819 -22.473 1.00 89.69 217 GLY A C 1
ATOM 1665 O O . GLY A 1 217 ? 17.959 -2.370 -21.444 1.00 89.69 217 GLY A O 1
ATOM 1666 N N . GLY A 1 218 ? 18.547 -2.510 -23.596 1.00 91.88 218 GLY A N 1
ATOM 1667 C CA . GLY A 1 218 ? 18.242 -3.935 -23.720 1.00 91.88 218 GLY A CA 1
ATOM 1668 C C . GLY A 1 218 ? 16.749 -4.202 -23.932 1.00 91.88 218 GLY A C 1
ATOM 1669 O O . GLY A 1 218 ? 16.055 -3.414 -24.561 1.00 91.88 218 GLY A O 1
ATOM 1670 N N . ARG A 1 219 ? 16.264 -5.349 -23.443 1.00 95.62 219 ARG A N 1
ATOM 1671 C CA . ARG A 1 219 ? 14.904 -5.859 -23.724 1.00 95.62 219 ARG A CA 1
ATOM 1672 C C . ARG A 1 219 ? 13.879 -5.557 -22.626 1.00 95.62 219 ARG A C 1
ATOM 1674 O O . ARG A 1 219 ? 12.755 -6.043 -22.702 1.00 95.62 219 ARG A O 1
ATOM 1681 N N . LEU A 1 220 ? 14.270 -4.818 -21.584 1.00 97.19 220 LEU A N 1
ATOM 1682 C CA . LEU A 1 220 ? 13.421 -4.611 -20.411 1.00 97.19 220 LEU A CA 1
ATOM 1683 C C . LEU A 1 220 ? 12.185 -3.769 -20.742 1.00 97.19 220 LEU A C 1
ATOM 1685 O O . LEU A 1 220 ? 11.096 -4.142 -20.324 1.00 97.19 220 LEU A O 1
ATOM 1689 N N . ALA A 1 221 ? 12.337 -2.679 -21.499 1.00 97.50 221 ALA A N 1
ATOM 1690 C CA . ALA A 1 221 ? 11.217 -1.817 -21.879 1.00 97.50 221 ALA A CA 1
ATOM 1691 C C . ALA A 1 221 ? 10.146 -2.593 -22.671 1.00 97.50 221 ALA A C 1
ATOM 1693 O O . ALA A 1 221 ? 8.980 -2.596 -22.282 1.00 97.50 221 ALA A O 1
ATOM 1694 N N . ASP A 1 222 ? 10.561 -3.354 -23.692 1.00 97.62 222 ASP A N 1
ATOM 1695 C CA . ASP A 1 222 ? 9.665 -4.219 -24.475 1.00 97.62 222 ASP A CA 1
ATOM 1696 C C . ASP A 1 222 ? 8.977 -5.279 -23.603 1.00 97.62 222 ASP A C 1
ATOM 1698 O O . ASP A 1 222 ? 7.798 -5.589 -23.775 1.00 97.62 222 ASP A O 1
ATOM 1702 N N . TRP A 1 223 ? 9.713 -5.859 -22.648 1.00 98.25 223 TRP A N 1
ATOM 1703 C CA . TRP A 1 223 ? 9.151 -6.855 -21.742 1.00 98.25 223 TRP A CA 1
ATOM 1704 C C . TRP A 1 223 ? 8.136 -6.243 -20.775 1.00 98.25 223 TRP A C 1
ATOM 1706 O O . TRP A 1 223 ? 7.095 -6.857 -20.541 1.00 98.25 223 TRP A O 1
ATOM 1716 N N . ILE A 1 224 ? 8.409 -5.046 -20.246 1.00 98.50 224 ILE A N 1
ATOM 1717 C CA . ILE A 1 224 ? 7.482 -4.296 -19.391 1.00 98.50 224 ILE A CA 1
ATOM 1718 C C . ILE A 1 224 ? 6.176 -4.053 -20.137 1.00 98.50 224 ILE A C 1
ATOM 1720 O O . ILE A 1 224 ? 5.118 -4.372 -19.602 1.00 98.50 224 ILE A O 1
ATOM 1724 N N . GLU A 1 225 ? 6.249 -3.574 -21.378 1.00 97.69 225 GLU A N 1
ATOM 1725 C CA . GLU A 1 225 ? 5.060 -3.282 -22.180 1.00 97.69 225 GLU A CA 1
ATOM 1726 C C . GLU A 1 225 ? 4.189 -4.522 -22.424 1.00 97.69 225 GLU A C 1
ATOM 1728 O O . GLU A 1 225 ? 2.964 -4.440 -22.407 1.00 97.69 225 GLU A O 1
ATOM 1733 N N . ALA A 1 226 ? 4.806 -5.693 -22.588 1.00 97.50 226 ALA A N 1
ATOM 1734 C CA . ALA A 1 226 ? 4.079 -6.934 -22.835 1.00 97.50 226 ALA A CA 1
ATOM 1735 C C . ALA A 1 226 ? 3.587 -7.661 -21.565 1.00 97.50 226 ALA A C 1
ATOM 1737 O O . ALA A 1 226 ? 2.714 -8.523 -21.672 1.00 97.50 226 ALA A O 1
ATOM 1738 N N . ASN A 1 227 ? 4.158 -7.393 -20.381 1.00 98.12 227 ASN A N 1
ATOM 1739 C CA . ASN A 1 227 ? 3.969 -8.255 -19.199 1.00 98.12 227 ASN A CA 1
ATOM 1740 C C . ASN A 1 227 ? 3.571 -7.521 -17.913 1.00 98.12 227 ASN A C 1
ATOM 1742 O O . ASN A 1 227 ? 3.234 -8.182 -16.925 1.00 98.12 227 ASN A O 1
ATOM 1746 N N . VAL A 1 228 ? 3.623 -6.190 -17.884 1.00 98.69 228 VAL A N 1
ATOM 1747 C CA . VAL A 1 228 ? 3.382 -5.404 -16.670 1.00 98.69 228 VAL A CA 1
ATOM 1748 C C . VAL A 1 228 ? 2.174 -4.500 -16.863 1.00 98.69 228 VAL A C 1
ATOM 1750 O O . VAL A 1 228 ? 2.074 -3.786 -17.855 1.00 98.69 228 VAL A O 1
ATOM 1753 N N . ALA A 1 229 ? 1.263 -4.514 -15.892 1.00 98.62 229 ALA A N 1
ATOM 1754 C CA . ALA A 1 229 ? 0.131 -3.594 -15.859 1.00 98.62 229 ALA A CA 1
ATOM 1755 C C . ALA A 1 229 ? 0.333 -2.508 -14.800 1.00 98.62 229 ALA A C 1
ATOM 1757 O O . ALA A 1 229 ? 0.854 -2.782 -13.718 1.00 98.62 229 ALA A O 1
ATOM 1758 N N . PHE A 1 230 ? -0.132 -1.299 -15.117 1.00 98.62 230 PHE A N 1
ATOM 1759 C CA . PHE A 1 230 ? -0.042 -0.110 -14.269 1.00 98.62 230 PHE A CA 1
ATOM 1760 C C . PHE A 1 230 ? -1.425 0.547 -14.103 1.00 98.62 230 PHE A C 1
ATOM 1762 O O . PHE A 1 230 ? -1.652 1.628 -14.651 1.00 98.62 230 PHE A O 1
ATOM 1769 N N . PRO A 1 231 ? -2.388 -0.115 -13.436 1.00 98.31 231 PRO A N 1
ATOM 1770 C CA . PRO A 1 231 ? -3.704 0.470 -13.210 1.00 98.31 231 PRO A CA 1
ATOM 1771 C C . PRO A 1 231 ? -3.587 1.724 -12.343 1.00 98.31 231 PRO A C 1
ATOM 1773 O O . PRO A 1 231 ? -2.837 1.741 -11.362 1.00 98.31 231 PRO A O 1
ATOM 1776 N N . SER A 1 232 ? -4.353 2.757 -12.688 1.00 98.12 232 SER A N 1
ATOM 1777 C CA . SER A 1 232 ? -4.552 3.904 -11.803 1.00 98.12 232 SER A CA 1
ATOM 1778 C C . SER A 1 232 ? -5.589 3.575 -10.730 1.00 98.12 232 SER A C 1
ATOM 1780 O O . SER A 1 232 ? -6.463 2.721 -10.922 1.00 98.12 232 SER A O 1
ATOM 1782 N N . ALA A 1 233 ? -5.503 4.247 -9.586 1.00 97.88 233 ALA A N 1
ATOM 1783 C CA . ALA A 1 233 ? -6.469 4.084 -8.512 1.00 97.88 233 ALA A CA 1
ATOM 1784 C C . ALA A 1 233 ? -6.717 5.371 -7.733 1.00 97.88 233 ALA A C 1
ATOM 1786 O O . ALA A 1 233 ? -5.787 6.072 -7.342 1.00 97.88 233 ALA A O 1
ATOM 1787 N N . MET A 1 234 ? -7.983 5.591 -7.388 1.00 97.25 234 MET A N 1
ATOM 1788 C CA . MET A 1 234 ? -8.388 6.562 -6.388 1.00 97.25 234 MET A CA 1
ATOM 1789 C C . MET A 1 234 ? -8.505 5.846 -5.045 1.00 97.25 234 MET A C 1
ATOM 1791 O O . MET A 1 234 ? -9.201 4.834 -4.903 1.00 97.25 234 MET A O 1
ATOM 1795 N N . VAL A 1 235 ? -7.806 6.379 -4.051 1.00 96.69 235 VAL A N 1
ATOM 1796 C CA . VAL A 1 235 ? -7.804 5.877 -2.682 1.00 96.69 235 VAL A CA 1
ATOM 1797 C C . VAL A 1 235 ? -8.324 6.961 -1.748 1.00 96.69 235 VAL A C 1
ATOM 1799 O O . VAL A 1 235 ? -7.956 8.133 -1.870 1.00 96.69 235 VAL A O 1
ATOM 1802 N N . ASP A 1 236 ? -9.169 6.570 -0.800 1.00 96.12 236 ASP A N 1
ATOM 1803 C CA . ASP A 1 236 ? -9.677 7.504 0.192 1.00 96.12 236 ASP A CA 1
ATOM 1804 C C . ASP A 1 236 ? -9.921 6.851 1.549 1.00 96.12 236 ASP A C 1
ATOM 1806 O O . ASP A 1 236 ? -10.514 5.770 1.632 1.00 96.12 236 ASP A O 1
ATOM 1810 N N . ARG A 1 237 ? -9.411 7.526 2.580 1.00 95.50 237 ARG A N 1
ATOM 1811 C CA . ARG A 1 237 ? -9.633 7.326 4.017 1.00 95.50 237 ARG A CA 1
ATOM 1812 C C . ARG A 1 237 ? -8.722 8.280 4.780 1.00 95.50 237 ARG A C 1
ATOM 1814 O O . ARG A 1 237 ? -7.504 8.255 4.592 1.00 95.50 237 ARG A O 1
ATOM 1821 N N . ILE A 1 238 ? -9.270 9.052 5.706 1.00 91.44 238 ILE A N 1
ATOM 1822 C CA . ILE A 1 238 ? -8.461 9.814 6.653 1.00 91.44 238 ILE A CA 1
ATOM 1823 C C . ILE A 1 238 ? -7.803 8.837 7.634 1.00 91.44 238 ILE A C 1
ATOM 1825 O O . ILE A 1 238 ? -8.472 8.128 8.390 1.00 91.44 238 ILE A O 1
ATOM 1829 N N . ALA A 1 239 ? -6.471 8.808 7.613 1.00 92.88 239 ALA A N 1
ATOM 1830 C CA . ALA A 1 239 ? -5.625 8.032 8.514 1.00 92.88 239 ALA A CA 1
ATOM 1831 C C . ALA A 1 239 ? -4.553 8.961 9.112 1.00 92.88 239 ALA A C 1
ATOM 1833 O O . ALA A 1 239 ? -3.509 9.163 8.483 1.00 92.88 239 ALA A O 1
ATOM 1834 N N . PRO A 1 240 ? -4.821 9.588 10.273 1.00 89.00 240 PRO A N 1
ATOM 1835 C CA . PRO A 1 240 ? -3.868 10.476 10.928 1.00 89.00 240 PRO A CA 1
ATOM 1836 C C . PRO A 1 240 ? -2.572 9.754 11.308 1.00 89.00 240 PRO A C 1
ATOM 1838 O O . PRO A 1 240 ? -2.516 8.524 11.387 1.00 89.00 240 PRO A O 1
ATOM 1841 N N . ALA A 1 241 ? -1.525 10.532 11.577 1.00 90.00 241 ALA A N 1
ATOM 1842 C CA . ALA A 1 241 ? -0.311 9.985 12.164 1.00 90.00 241 ALA A CA 1
ATOM 1843 C C . ALA A 1 241 ? -0.616 9.411 13.555 1.00 90.00 241 ALA A C 1
ATOM 1845 O O . ALA A 1 241 ? -1.280 10.060 14.361 1.00 90.00 241 ALA A O 1
ATOM 1846 N N . THR A 1 242 ? -0.112 8.209 13.824 1.00 90.56 242 THR A N 1
ATOM 1847 C CA . THR A 1 242 ? -0.188 7.595 15.151 1.00 90.56 242 THR A CA 1
ATOM 1848 C C . THR A 1 242 ? 0.565 8.449 16.168 1.00 90.56 242 THR A C 1
ATOM 1850 O O . THR A 1 242 ? 1.696 8.871 15.924 1.00 90.56 242 THR A O 1
ATOM 1853 N N . THR A 1 243 ? -0.057 8.667 17.319 1.00 92.00 243 THR A N 1
ATOM 1854 C CA . THR A 1 243 ? 0.505 9.364 18.477 1.00 92.00 243 THR A CA 1
ATOM 1855 C C . THR A 1 243 ? 0.778 8.385 19.618 1.00 92.00 243 THR A C 1
ATOM 1857 O O . THR A 1 243 ? 0.213 7.293 19.661 1.00 92.00 243 THR A O 1
ATOM 1860 N N . GLU A 1 244 ? 1.601 8.784 20.589 1.00 92.94 244 GLU A N 1
ATOM 1861 C CA . GLU A 1 244 ? 1.837 7.976 21.797 1.00 92.94 244 GLU A CA 1
ATOM 1862 C C . GLU A 1 244 ? 0.531 7.707 22.564 1.00 92.94 244 GLU A C 1
ATOM 1864 O O . GLU A 1 244 ? 0.290 6.595 23.025 1.00 92.94 244 GLU A O 1
ATOM 1869 N N . ALA A 1 245 ? -0.376 8.691 22.588 1.00 92.12 245 ALA A N 1
ATOM 1870 C CA . ALA A 1 245 ? -1.692 8.562 23.206 1.00 92.12 245 ALA A CA 1
ATOM 1871 C C . ALA A 1 245 ? -2.556 7.467 22.553 1.00 92.12 245 ALA A C 1
ATOM 1873 O O . ALA A 1 245 ? -3.392 6.853 23.220 1.00 92.12 245 ALA A O 1
ATOM 1874 N N . ASP A 1 246 ? -2.364 7.190 21.259 1.00 93.44 246 ASP A N 1
ATOM 1875 C CA . ASP A 1 246 ? -3.062 6.095 20.582 1.00 93.44 246 ASP A CA 1
ATOM 1876 C C . ASP A 1 246 ? -2.565 4.736 21.066 1.00 93.44 246 ASP A C 1
ATOM 1878 O O . ASP A 1 246 ? -3.375 3.833 21.272 1.00 93.44 246 ASP A O 1
ATOM 1882 N N . ILE A 1 247 ? -1.256 4.604 21.295 1.00 93.56 247 ILE A N 1
ATOM 1883 C CA . ILE A 1 247 ? -0.661 3.382 21.841 1.00 93.56 247 ILE A CA 1
ATOM 1884 C C . ILE A 1 247 ? -1.111 3.190 23.294 1.00 93.56 247 ILE A C 1
ATOM 1886 O O . ILE A 1 247 ? -1.569 2.106 23.661 1.00 93.56 247 ILE A O 1
ATOM 1890 N N . ASP A 1 248 ? -1.077 4.257 24.093 1.00 93.38 248 ASP A N 1
ATOM 1891 C CA . ASP A 1 248 ? -1.536 4.237 25.482 1.00 93.38 248 ASP A CA 1
ATOM 1892 C C . ASP A 1 248 ? -3.028 3.896 25.584 1.00 93.38 248 ASP A C 1
ATOM 1894 O O . ASP A 1 248 ? -3.437 3.175 26.493 1.00 93.38 248 ASP A O 1
ATOM 1898 N N . THR A 1 249 ? -3.846 4.341 24.623 1.00 91.19 249 THR A N 1
ATOM 1899 C CA . THR A 1 249 ? -5.263 3.954 24.541 1.00 91.19 249 THR A CA 1
ATOM 1900 C C . THR A 1 249 ? -5.414 2.440 24.397 1.00 91.19 249 THR A C 1
ATOM 1902 O O . THR A 1 249 ? -6.301 1.862 25.028 1.00 91.19 249 THR A O 1
ATOM 1905 N N . ILE A 1 250 ? -4.569 1.783 23.590 1.00 95.06 250 ILE A N 1
ATOM 1906 C CA . ILE A 1 250 ? -4.622 0.324 23.435 1.00 95.06 250 ILE A CA 1
ATOM 1907 C C . ILE A 1 250 ? -4.296 -0.370 24.754 1.00 95.06 250 ILE A C 1
ATOM 1909 O O . ILE A 1 250 ? -5.040 -1.248 25.195 1.00 95.06 250 ILE A O 1
ATOM 1913 N N . GLU A 1 251 ? -3.221 0.068 25.401 1.00 94.69 251 GLU A N 1
ATOM 1914 C CA . GLU A 1 251 ? -2.747 -0.510 26.653 1.00 94.69 251 GLU A CA 1
ATOM 1915 C C . GLU A 1 251 ? -3.762 -0.337 27.785 1.00 94.69 251 GLU A C 1
ATOM 1917 O O . GLU A 1 251 ? -4.118 -1.310 28.449 1.00 94.69 251 GLU A O 1
ATOM 1922 N N . GLN A 1 252 ? -4.302 0.870 27.955 1.00 93.38 252 GLN A N 1
ATOM 1923 C CA . GLN A 1 252 ? -5.246 1.185 29.027 1.00 93.38 252 GLN A CA 1
ATOM 1924 C C . GLN A 1 252 ? -6.617 0.535 28.828 1.00 93.38 252 GLN A C 1
ATOM 1926 O O . GLN A 1 252 ? -7.231 0.098 29.801 1.00 93.38 252 GLN A O 1
ATOM 1931 N N . ARG A 1 253 ? -7.120 0.488 27.587 1.00 93.81 253 ARG A N 1
ATOM 1932 C CA . ARG A 1 253 ? -8.475 -0.005 27.305 1.00 93.81 253 ARG A CA 1
ATOM 1933 C C . ARG A 1 253 ? -8.518 -1.504 27.043 1.00 93.81 253 ARG A C 1
ATOM 1935 O O . ARG A 1 253 ? -9.411 -2.176 27.546 1.00 93.81 253 ARG A O 1
ATOM 1942 N N . PHE A 1 254 ? -7.577 -2.019 26.255 1.00 94.94 254 PHE A N 1
ATOM 1943 C CA . PHE A 1 254 ? -7.610 -3.402 25.781 1.00 94.94 254 PHE A CA 1
ATOM 1944 C C . PHE A 1 254 ? -6.561 -4.306 26.447 1.00 94.94 254 PHE A C 1
ATOM 1946 O O . PHE A 1 254 ? -6.613 -5.522 26.260 1.00 94.94 254 PHE A O 1
ATOM 1953 N N . GLY A 1 255 ? -5.642 -3.750 27.247 1.00 95.25 255 GLY A N 1
ATOM 1954 C CA . GLY A 1 255 ? -4.743 -4.518 28.116 1.00 95.25 255 GLY A CA 1
ATOM 1955 C C . GLY A 1 255 ? -3.501 -5.102 27.435 1.00 95.25 255 GLY A C 1
ATOM 1956 O O . GLY A 1 255 ? -2.924 -6.055 27.959 1.00 95.25 255 GLY A O 1
ATOM 1957 N N . TYR A 1 256 ? -3.088 -4.572 26.280 1.00 96.44 256 TYR A N 1
ATOM 1958 C CA . TYR A 1 256 ? -1.870 -4.988 25.571 1.00 96.44 256 TYR A CA 1
ATOM 1959 C C . TYR A 1 256 ? -1.143 -3.801 24.942 1.00 96.44 256 TYR A C 1
ATOM 1961 O O . TYR A 1 256 ? -1.740 -2.757 24.710 1.00 96.44 256 TYR A O 1
ATOM 1969 N N . ARG A 1 257 ? 0.148 -3.948 24.644 1.00 96.06 257 ARG A N 1
ATOM 1970 C CA . ARG A 1 257 ? 0.924 -2.917 23.943 1.00 96.06 257 ARG A CA 1
ATOM 1971 C C . ARG A 1 257 ? 0.920 -3.194 22.443 1.00 96.06 257 ARG A C 1
ATOM 1973 O O . ARG A 1 257 ? 1.181 -4.319 22.021 1.00 96.06 257 ARG A O 1
ATOM 1980 N N . ASP A 1 258 ? 0.680 -2.168 21.635 1.00 96.81 258 ASP A N 1
ATOM 1981 C CA . ASP A 1 258 ? 0.784 -2.259 20.178 1.00 96.81 258 ASP A CA 1
ATOM 1982 C C . ASP A 1 258 ? 1.534 -1.059 19.598 1.00 96.81 258 ASP A C 1
ATOM 1984 O O . ASP A 1 258 ? 0.975 0.017 19.389 1.00 96.81 258 ASP A O 1
ATOM 1988 N N . ASN A 1 259 ? 2.813 -1.264 19.290 1.00 94.06 259 ASN A N 1
ATOM 1989 C CA . ASN A 1 259 ? 3.679 -0.208 18.757 1.00 94.06 259 ASN A CA 1
ATOM 1990 C C . ASN A 1 259 ? 3.449 0.047 17.257 1.00 94.06 259 ASN A C 1
ATOM 1992 O O . ASN A 1 259 ? 4.102 0.901 16.659 1.00 94.06 259 ASN A O 1
ATOM 1996 N N . ALA A 1 260 ? 2.546 -0.708 16.632 1.00 96.12 260 ALA A N 1
ATOM 1997 C CA . ALA A 1 260 ? 2.152 -0.568 15.242 1.00 96.12 260 ALA A CA 1
ATOM 1998 C C . ALA A 1 260 ? 0.669 -0.180 15.098 1.00 96.12 260 ALA A C 1
ATOM 2000 O O . ALA A 1 260 ? 0.121 -0.310 14.001 1.00 96.12 260 ALA A O 1
ATOM 2001 N N . VAL A 1 261 ? 0.023 0.333 16.150 1.00 97.25 261 VAL A N 1
ATOM 2002 C CA . VAL A 1 261 ? -1.362 0.811 16.072 1.00 97.25 261 VAL A CA 1
ATOM 2003 C C . VAL A 1 261 ? -1.522 1.878 14.984 1.00 97.25 261 VAL A C 1
ATOM 2005 O O . VAL A 1 261 ? -0.646 2.719 14.757 1.00 97.25 261 VAL A O 1
ATOM 2008 N N . VAL A 1 262 ? -2.659 1.838 14.295 1.00 97.56 262 VAL A N 1
ATOM 2009 C CA . VAL A 1 262 ? -3.071 2.865 13.335 1.00 97.56 262 VAL A CA 1
ATOM 2010 C C . VAL A 1 262 ? -4.488 3.321 13.625 1.00 97.56 262 VAL A C 1
ATOM 2012 O O . VAL A 1 262 ? -5.332 2.535 14.054 1.00 97.56 262 VAL A O 1
ATOM 2015 N N . VAL A 1 263 ? -4.753 4.596 13.366 1.00 96.69 263 VAL A N 1
ATOM 2016 C CA . VAL A 1 263 ? -6.060 5.219 13.569 1.00 96.69 263 VAL A CA 1
ATOM 2017 C C . VAL A 1 263 ? -6.606 5.651 12.214 1.00 96.69 263 VAL A C 1
ATOM 2019 O O . VAL A 1 263 ? -5.868 6.144 11.361 1.00 96.69 263 VAL A O 1
ATOM 2022 N N . GLY A 1 264 ? -7.903 5.468 12.005 1.00 95.75 264 GLY A N 1
ATOM 2023 C CA . GLY A 1 264 ? -8.591 5.995 10.837 1.00 95.75 264 GLY A CA 1
ATOM 2024 C C . GLY A 1 264 ? -10.053 6.307 11.113 1.00 95.75 264 GLY A C 1
ATOM 2025 O O . GLY A 1 264 ? -10.601 5.964 12.163 1.00 95.75 264 GLY A O 1
ATOM 2026 N N . GLU A 1 265 ? -10.691 6.948 10.145 1.00 94.75 265 GLU A N 1
ATOM 2027 C CA . GLU A 1 265 ? -12.142 7.122 10.127 1.00 94.75 265 GLU A CA 1
ATOM 2028 C C . GLU A 1 265 ? -12.857 5.890 9.550 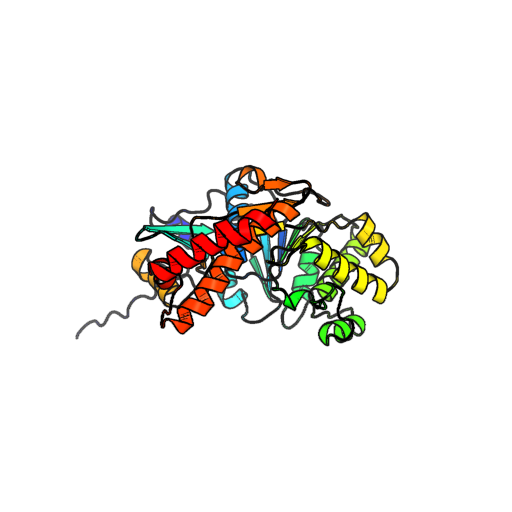1.00 94.75 265 GLU A C 1
ATOM 2030 O O . GLU A 1 265 ? -12.241 5.065 8.864 1.00 94.75 265 GLU A O 1
ATOM 2035 N N . ARG A 1 266 ? -14.168 5.773 9.811 1.00 94.88 266 ARG A N 1
ATOM 2036 C CA . ARG A 1 266 ? -14.999 4.664 9.307 1.00 94.88 266 ARG A CA 1
ATOM 2037 C C . ARG A 1 266 ? -15.145 4.681 7.781 1.00 94.88 266 ARG A C 1
ATOM 2039 O O . ARG A 1 266 ? -15.251 3.611 7.183 1.00 94.88 266 ARG A O 1
ATOM 2046 N N . PHE A 1 267 ? -15.189 5.861 7.160 1.00 95.38 267 PHE A N 1
ATOM 2047 C CA . PHE A 1 267 ? -15.278 5.968 5.707 1.00 95.38 267 PHE A CA 1
ATOM 2048 C C . PHE A 1 267 ? -13.999 5.439 5.052 1.00 95.38 267 PHE A C 1
ATOM 2050 O O . PHE A 1 267 ? -12.890 5.730 5.487 1.00 95.38 267 PHE A O 1
ATOM 2057 N N . ARG A 1 268 ? -14.152 4.645 3.993 1.00 96.69 268 ARG A N 1
ATOM 2058 C CA . ARG A 1 268 ? -13.047 4.213 3.138 1.00 96.69 268 ARG A CA 1
ATOM 2059 C C . ARG A 1 268 ? -13.570 3.957 1.732 1.00 96.69 268 ARG A C 1
ATOM 2061 O O . ARG A 1 268 ? -14.642 3.374 1.577 1.00 96.69 268 ARG A O 1
ATOM 2068 N N . GLN A 1 269 ? -12.795 4.315 0.718 1.00 97.88 269 GLN A N 1
ATOM 2069 C CA . GLN A 1 269 ? -13.118 4.049 -0.681 1.00 97.88 269 GLN A CA 1
ATOM 2070 C C . GLN A 1 269 ? -11.859 3.653 -1.449 1.00 97.88 269 GLN A C 1
ATOM 2072 O O . GLN A 1 269 ? -10.775 4.191 -1.219 1.00 97.88 269 GLN A O 1
ATOM 2077 N N . TRP A 1 270 ? -11.994 2.674 -2.340 1.00 98.38 270 TRP A N 1
ATOM 2078 C CA . TRP A 1 270 ? -10.924 2.266 -3.239 1.00 98.38 270 TRP A CA 1
ATOM 2079 C C . TRP A 1 270 ? -11.506 1.984 -4.615 1.00 98.38 270 TRP A C 1
ATOM 2081 O O . TRP A 1 270 ? -12.274 1.037 -4.780 1.00 98.38 270 TRP A O 1
ATOM 2091 N N . VAL A 1 271 ? -11.166 2.824 -5.585 1.00 98.44 271 VAL A N 1
ATOM 2092 C CA . VAL A 1 271 ? -11.562 2.656 -6.983 1.00 98.44 271 VAL A CA 1
ATOM 2093 C C . VAL A 1 271 ? -10.306 2.356 -7.782 1.00 98.44 271 VAL A C 1
ATOM 2095 O O . VAL A 1 271 ? -9.336 3.099 -7.678 1.00 98.44 271 VAL A O 1
ATOM 2098 N N . ILE A 1 272 ? -10.301 1.263 -8.536 1.00 98.56 272 ILE A N 1
ATOM 2099 C CA . ILE A 1 272 ? -9.123 0.777 -9.262 1.00 98.56 272 ILE A CA 1
ATOM 2100 C C . ILE A 1 272 ? -9.507 0.554 -10.721 1.00 98.56 272 ILE A C 1
ATOM 2102 O O . ILE A 1 272 ? -10.555 -0.028 -11.007 1.00 98.56 272 ILE A O 1
ATOM 2106 N N . GLU A 1 273 ? -8.659 0.982 -11.650 1.00 98.38 273 GLU A N 1
ATOM 2107 C CA . GLU A 1 273 ? -8.823 0.617 -13.053 1.00 98.38 273 GLU A CA 1
ATOM 2108 C C . GLU A 1 273 ? -8.715 -0.902 -13.234 1.00 98.38 273 GLU A C 1
ATOM 2110 O O . GLU A 1 273 ? -7.788 -1.542 -12.735 1.00 98.38 273 GLU A O 1
ATOM 2115 N N . ASN A 1 274 ? -9.629 -1.495 -14.000 1.00 97.38 274 ASN A N 1
ATOM 2116 C CA . ASN A 1 274 ? -9.655 -2.926 -14.287 1.00 97.38 274 ASN A CA 1
ATOM 2117 C C . ASN A 1 274 ? -8.609 -3.314 -15.349 1.00 97.38 274 ASN A C 1
ATOM 2119 O O . ASN A 1 274 ? -8.924 -3.839 -16.416 1.00 97.38 274 ASN A O 1
ATOM 2123 N N . ARG A 1 275 ? -7.342 -3.005 -15.063 1.00 96.69 275 ARG A N 1
ATOM 2124 C CA . ARG A 1 275 ? -6.182 -3.216 -15.934 1.00 96.69 275 ARG A CA 1
ATOM 2125 C C . ARG A 1 275 ? -5.116 -3.956 -15.150 1.00 96.69 275 ARG A C 1
ATOM 2127 O O . ARG A 1 275 ? -4.222 -3.357 -14.562 1.00 96.69 275 ARG A O 1
ATOM 2134 N N . PHE A 1 276 ? -5.232 -5.275 -15.131 1.00 97.56 276 PHE A N 1
ATOM 2135 C CA . PHE A 1 276 ? -4.359 -6.135 -14.349 1.00 97.56 276 PHE A CA 1
ATOM 2136 C C . PHE A 1 276 ? -3.571 -7.098 -15.230 1.00 97.56 276 PHE A C 1
ATOM 2138 O O . PHE A 1 276 ? -4.031 -7.548 -16.277 1.00 97.56 276 PHE A O 1
ATOM 2145 N N . ALA A 1 277 ? -2.390 -7.454 -14.746 1.00 96.69 277 ALA A N 1
ATOM 2146 C CA . ALA A 1 277 ? -1.531 -8.491 -15.282 1.00 96.69 277 ALA A CA 1
ATOM 2147 C C . ALA A 1 277 ? -1.398 -9.609 -14.235 1.00 96.69 277 ALA A C 1
ATOM 2149 O O . ALA A 1 277 ? -1.096 -9.347 -13.070 1.00 96.69 277 ALA A O 1
ATOM 2150 N N . GLY A 1 278 ? -1.610 -10.861 -14.651 1.00 90.69 278 GLY A N 1
ATOM 2151 C CA . GLY A 1 278 ? -1.621 -12.012 -13.742 1.00 90.69 278 GLY A CA 1
ATOM 2152 C C . GLY A 1 278 ? -2.940 -12.163 -12.978 1.00 90.69 278 GLY A C 1
ATOM 2153 O O . GLY A 1 278 ? -3.998 -11.752 -13.456 1.00 90.69 278 GLY A O 1
ATOM 2154 N N . ARG A 1 279 ? -2.902 -12.816 -11.810 1.00 93.50 279 ARG A N 1
ATOM 2155 C CA . ARG A 1 279 ? -4.087 -12.945 -10.948 1.00 93.50 279 ARG A CA 1
ATOM 2156 C C . ARG A 1 279 ? -4.346 -11.660 -10.170 1.00 93.50 279 ARG A C 1
ATOM 2158 O O . ARG A 1 279 ? -3.425 -10.911 -9.858 1.00 93.50 279 ARG A O 1
ATOM 2165 N N . VAL A 1 280 ? -5.607 -11.465 -9.792 1.00 93.94 280 VAL A N 1
ATOM 2166 C CA . VAL A 1 280 ? -6.081 -10.264 -9.096 1.00 93.94 280 VAL A CA 1
ATOM 2167 C C . VAL A 1 280 ? -6.786 -10.668 -7.801 1.00 93.94 280 VAL A C 1
ATOM 2169 O O . VAL A 1 280 ? -7.639 -11.563 -7.842 1.00 93.94 280 VAL A O 1
ATOM 2172 N N . PRO A 1 281 ? -6.474 -10.040 -6.653 1.00 96.00 281 PRO A N 1
ATOM 2173 C CA . PRO A 1 281 ? -7.288 -10.179 -5.455 1.00 96.00 281 PRO A CA 1
ATOM 2174 C C . PRO A 1 281 ? -8.683 -9.609 -5.722 1.00 96.00 281 PRO A C 1
ATOM 2176 O O . PRO A 1 281 ? -8.815 -8.474 -6.177 1.00 96.00 281 PRO A O 1
ATOM 2179 N N . ARG A 1 282 ? -9.736 -10.376 -5.425 1.00 97.25 282 ARG A N 1
ATOM 2180 C CA . ARG A 1 282 ? -11.137 -9.965 -5.613 1.00 97.25 282 ARG A CA 1
ATOM 2181 C C . ARG A 1 282 ? -11.594 -8.959 -4.547 1.00 97.25 282 ARG A C 1
ATOM 2183 O O . ARG A 1 282 ? -12.563 -9.192 -3.828 1.00 97.25 282 ARG A O 1
ATOM 2190 N N . TRP A 1 283 ? -10.876 -7.838 -4.422 1.00 98.56 283 TRP A N 1
ATOM 2191 C CA . TRP A 1 283 ? -11.194 -6.750 -3.488 1.00 98.56 283 TRP A CA 1
ATOM 2192 C C . TRP A 1 283 ? -12.598 -6.165 -3.722 1.00 98.56 283 TRP A C 1
ATOM 2194 O O . TRP A 1 283 ? -13.196 -5.613 -2.798 1.00 98.56 283 TRP A O 1
ATOM 2204 N N . ASP A 1 284 ? -13.165 -6.348 -4.917 1.00 98.19 284 ASP A N 1
ATOM 2205 C CA . ASP A 1 284 ? -14.554 -6.020 -5.245 1.00 98.19 284 ASP A CA 1
ATOM 2206 C C . ASP A 1 284 ? -15.582 -6.788 -4.398 1.00 98.19 284 ASP A C 1
ATOM 2208 O O . ASP A 1 284 ? -16.649 -6.264 -4.081 1.00 98.19 284 ASP A O 1
ATOM 2212 N N . LEU A 1 285 ? -15.241 -7.986 -3.908 1.00 98.44 285 LEU A N 1
ATOM 2213 C CA . LEU A 1 285 ? -16.095 -8.737 -2.980 1.00 98.44 285 LEU A CA 1
ATOM 2214 C C . LEU A 1 285 ? -16.185 -8.096 -1.588 1.00 98.44 285 LEU A C 1
ATOM 2216 O O . LEU A 1 285 ? -17.046 -8.494 -0.794 1.00 98.44 285 LEU A O 1
ATOM 2220 N N . VAL A 1 286 ? -15.303 -7.145 -1.274 1.00 98.38 286 VAL A N 1
ATOM 2221 C CA . VAL A 1 286 ? -15.160 -6.515 0.048 1.00 98.38 286 VAL A CA 1
ATOM 2222 C C . VAL A 1 286 ? -15.146 -4.982 -0.014 1.00 98.38 286 VAL A C 1
ATOM 2224 O O . VAL A 1 286 ? -14.701 -4.315 0.923 1.00 98.38 286 VAL A O 1
ATOM 2227 N N . GLY A 1 287 ? -15.700 -4.421 -1.094 1.00 97.94 287 GLY A N 1
ATOM 2228 C CA . GLY A 1 287 ? -16.068 -3.007 -1.199 1.00 97.94 287 GLY A CA 1
ATOM 2229 C C . GLY A 1 287 ? -15.161 -2.137 -2.070 1.00 97.94 287 GLY A C 1
ATOM 2230 O O . GLY A 1 287 ? -15.482 -0.965 -2.253 1.00 97.94 287 GLY A O 1
ATOM 2231 N N . ALA A 1 288 ? -14.065 -2.666 -2.626 1.00 98.44 288 ALA A N 1
ATOM 2232 C CA . ALA A 1 288 ? -13.360 -1.943 -3.684 1.00 98.44 288 ALA A CA 1
ATOM 2233 C C . ALA A 1 288 ? -14.226 -1.905 -4.956 1.00 98.44 288 ALA A C 1
ATOM 2235 O O . ALA A 1 288 ? -15.088 -2.755 -5.161 1.00 98.44 288 ALA A O 1
ATOM 2236 N N . THR A 1 289 ? -14.022 -0.917 -5.820 1.00 98.44 289 THR A N 1
ATOM 2237 C CA . THR A 1 289 ? -14.749 -0.797 -7.091 1.00 98.44 289 THR A CA 1
ATOM 2238 C C . THR A 1 289 ? -13.764 -0.885 -8.242 1.00 98.44 289 THR A C 1
ATOM 2240 O O . THR A 1 289 ? -12.817 -0.105 -8.301 1.00 98.44 289 THR A O 1
ATOM 2243 N N . PHE A 1 290 ? -13.980 -1.823 -9.159 1.00 98.38 290 PHE A N 1
ATOM 2244 C CA . PHE A 1 290 ? -13.211 -1.898 -10.399 1.00 98.38 290 PHE A CA 1
ATOM 2245 C C . PHE A 1 290 ? -13.957 -1.160 -11.510 1.00 98.38 290 PHE A C 1
ATOM 2247 O O . PHE A 1 290 ? -15.157 -1.368 -11.687 1.00 98.38 290 PHE A O 1
ATOM 2254 N N . VAL A 1 291 ? -13.256 -0.287 -12.231 1.00 98.12 291 VAL A N 1
ATOM 2255 C CA . VAL A 1 291 ? -13.818 0.580 -13.282 1.00 98.12 291 VAL A CA 1
ATOM 2256 C C . VAL A 1 291 ? -12.922 0.590 -14.515 1.00 98.12 291 VAL A C 1
ATOM 2258 O O . VAL A 1 291 ? -11.754 0.228 -14.430 1.00 98.12 291 VAL A O 1
ATOM 2261 N N . ASP A 1 292 ? -13.436 1.033 -15.658 1.00 97.12 292 ASP A N 1
ATOM 2262 C CA . ASP A 1 292 ? -12.615 1.175 -16.870 1.00 97.12 292 ASP A CA 1
ATOM 2263 C C . ASP A 1 292 ? -11.774 2.468 -16.879 1.00 97.12 292 ASP A C 1
ATOM 2265 O O . ASP A 1 292 ? -10.700 2.500 -17.488 1.00 97.12 292 ASP A O 1
ATOM 2269 N N . ASP A 1 293 ? -12.263 3.508 -16.191 1.00 95.12 293 ASP A N 1
ATOM 2270 C CA . ASP A 1 293 ? -11.647 4.832 -16.057 1.00 95.12 293 ASP A CA 1
ATOM 2271 C C . ASP A 1 293 ? -11.882 5.389 -14.641 1.00 95.12 293 ASP A C 1
ATOM 2273 O O . ASP A 1 293 ? -13.021 5.514 -14.180 1.00 95.12 293 ASP A O 1
ATOM 2277 N N . VAL A 1 294 ? -10.793 5.715 -13.942 1.00 95.44 294 VAL A N 1
ATOM 2278 C CA . VAL A 1 294 ? -10.824 6.247 -12.571 1.00 95.44 294 VAL A CA 1
ATOM 2279 C C . VAL A 1 294 ? -10.936 7.776 -12.520 1.00 95.44 294 VAL A C 1
ATOM 2281 O O . VAL A 1 294 ? -11.266 8.335 -11.471 1.00 95.44 294 VAL A O 1
ATOM 2284 N N . THR A 1 295 ? -10.724 8.460 -13.648 1.00 92.69 295 THR A N 1
ATOM 2285 C CA . THR A 1 295 ? -10.626 9.926 -13.747 1.00 92.69 295 THR A CA 1
ATOM 2286 C C . THR A 1 295 ? -11.801 10.672 -13.094 1.00 92.69 295 THR A C 1
ATOM 2288 O O . THR A 1 295 ? -11.553 11.616 -12.337 1.00 92.69 295 THR A O 1
ATOM 2291 N N . PRO A 1 296 ? -13.078 10.267 -13.275 1.00 92.38 296 PRO A N 1
ATOM 2292 C CA . PRO A 1 296 ? -14.202 10.954 -12.633 1.00 92.38 296 PRO A CA 1
ATOM 2293 C C . PRO A 1 296 ? -14.150 10.884 -11.099 1.00 92.38 296 PRO A C 1
ATOM 2295 O O . PRO A 1 296 ? -14.492 11.849 -10.414 1.00 92.38 296 PRO A O 1
ATOM 2298 N N . PHE A 1 297 ? -13.686 9.758 -10.553 1.00 92.69 297 PHE A N 1
ATOM 2299 C CA . PHE A 1 297 ? -13.565 9.544 -9.111 1.00 92.69 297 PHE A CA 1
ATOM 2300 C C . PHE A 1 297 ? -12.393 10.332 -8.527 1.00 92.69 297 PHE A C 1
ATOM 2302 O O . PHE A 1 297 ? -12.541 10.940 -7.466 1.00 92.69 297 PHE A O 1
ATOM 2309 N N . GLU A 1 298 ? -11.256 10.374 -9.230 1.00 89.81 298 GLU A N 1
ATOM 2310 C CA . GLU A 1 298 ? -10.127 11.231 -8.858 1.00 89.81 298 GLU A CA 1
ATOM 2311 C C . GLU A 1 298 ? -10.537 12.705 -8.853 1.00 89.81 298 GLU A C 1
ATOM 2313 O O . GLU A 1 298 ? -10.301 13.393 -7.863 1.00 89.81 298 GLU A O 1
ATOM 2318 N N . HIS A 1 299 ? -11.207 13.192 -9.904 1.00 89.62 299 HIS A N 1
ATOM 2319 C CA . HIS A 1 299 ? -11.685 14.576 -9.971 1.00 89.62 299 HIS A CA 1
ATOM 2320 C C . HIS A 1 299 ? -12.642 14.919 -8.831 1.00 89.62 299 HIS A C 1
ATOM 2322 O O . HIS A 1 299 ? -12.468 15.955 -8.185 1.00 89.62 299 HIS A O 1
ATOM 2328 N N . LEU A 1 300 ? -13.615 14.048 -8.552 1.00 90.62 300 LEU A N 1
ATOM 2329 C CA . LEU A 1 300 ? -14.548 14.236 -7.446 1.00 90.62 300 LEU A CA 1
ATOM 2330 C C . LEU A 1 300 ? -13.798 14.331 -6.111 1.00 90.62 300 LEU A C 1
ATOM 2332 O O . LEU A 1 300 ? -13.937 15.322 -5.396 1.00 90.62 300 LEU A O 1
ATOM 2336 N N . LYS A 1 301 ? -12.954 13.343 -5.797 1.00 90.38 301 LYS A N 1
ATOM 2337 C CA . LYS A 1 301 ? -12.203 13.285 -4.537 1.00 90.38 301 LYS A CA 1
ATOM 2338 C C . LYS A 1 301 ? -11.251 14.470 -4.392 1.00 90.38 301 LYS A C 1
ATOM 2340 O O . LYS A 1 301 ? -11.230 15.135 -3.359 1.00 90.38 301 LYS A O 1
ATOM 2345 N N . MET A 1 302 ? -10.483 14.772 -5.435 1.00 87.06 302 MET A N 1
ATOM 2346 C CA . MET A 1 302 ? -9.501 15.851 -5.413 1.00 87.06 302 MET A CA 1
ATOM 2347 C C . MET A 1 302 ? -10.148 17.222 -5.239 1.00 87.06 302 MET A C 1
ATOM 2349 O O . MET A 1 302 ? -9.678 18.022 -4.433 1.00 87.06 302 MET A O 1
ATOM 2353 N N . ARG A 1 303 ? -11.219 17.511 -5.981 1.00 89.69 303 ARG A N 1
ATOM 2354 C CA . ARG A 1 303 ? -11.805 18.855 -5.984 1.00 89.69 303 ARG A CA 1
ATOM 2355 C C . ARG A 1 303 ? -12.788 19.073 -4.838 1.00 89.69 303 ARG A C 1
ATOM 2357 O O . ARG A 1 303 ? -12.859 20.184 -4.321 1.00 89.69 303 ARG A O 1
ATOM 2364 N N . VAL A 1 304 ? -13.526 18.039 -4.428 1.00 91.69 304 VAL A N 1
ATOM 2365 C CA . VAL A 1 304 ? -14.495 18.139 -3.327 1.00 91.69 304 VAL A CA 1
ATOM 2366 C C . VAL A 1 304 ? -13.810 17.919 -1.987 1.00 91.69 304 VAL A C 1
ATOM 2368 O O . VAL A 1 304 ? -13.791 18.829 -1.165 1.00 91.69 304 VAL A O 1
ATOM 2371 N N . LEU A 1 305 ? -13.224 16.741 -1.760 1.00 91.44 305 LEU A N 1
ATOM 2372 C CA . LEU A 1 305 ? -12.682 16.387 -0.449 1.00 91.44 305 LEU A CA 1
ATOM 2373 C C . LEU A 1 305 ? -11.363 17.113 -0.177 1.00 91.44 305 LEU A C 1
ATOM 2375 O O . LEU A 1 305 ? -11.290 17.909 0.758 1.00 91.44 305 LEU A O 1
ATOM 2379 N N . ASN A 1 306 ? -10.337 16.890 -1.007 1.00 89.62 306 ASN A N 1
ATOM 2380 C CA . ASN A 1 306 ? -9.027 17.501 -0.757 1.00 89.62 306 ASN A CA 1
ATOM 2381 C C . ASN A 1 306 ? -9.108 19.030 -0.890 1.00 89.62 306 ASN A C 1
ATOM 2383 O O . ASN A 1 306 ? -8.528 19.737 -0.073 1.00 89.62 306 ASN A O 1
ATOM 2387 N N . GLY A 1 307 ? -9.876 19.544 -1.859 1.00 90.94 307 GLY A N 1
ATOM 2388 C CA . GLY A 1 307 ? -10.138 20.979 -2.003 1.00 90.94 307 GLY A CA 1
ATOM 2389 C C . GLY A 1 307 ? -10.760 21.599 -0.747 1.00 90.94 307 GLY A C 1
ATOM 2390 O O . GLY A 1 307 ? -10.250 22.596 -0.239 1.00 90.94 307 GLY A O 1
ATOM 2391 N N . ALA A 1 308 ? -11.809 20.983 -0.186 1.00 93.50 308 ALA A N 1
ATOM 2392 C CA . ALA A 1 308 ? -12.403 21.440 1.071 1.00 93.50 308 ALA A CA 1
ATOM 2393 C C . ALA A 1 308 ? -11.425 21.352 2.248 1.00 93.50 308 ALA A C 1
ATOM 2395 O O . ALA A 1 308 ? -11.323 22.303 3.021 1.00 93.50 308 ALA A O 1
ATOM 2396 N N . GLN A 1 309 ? -10.689 20.245 2.377 1.00 91.81 309 GLN A N 1
ATOM 2397 C CA . GLN A 1 309 ? -9.706 20.058 3.446 1.00 91.81 309 GLN A CA 1
ATOM 2398 C C . GLN A 1 309 ? -8.613 21.124 3.399 1.00 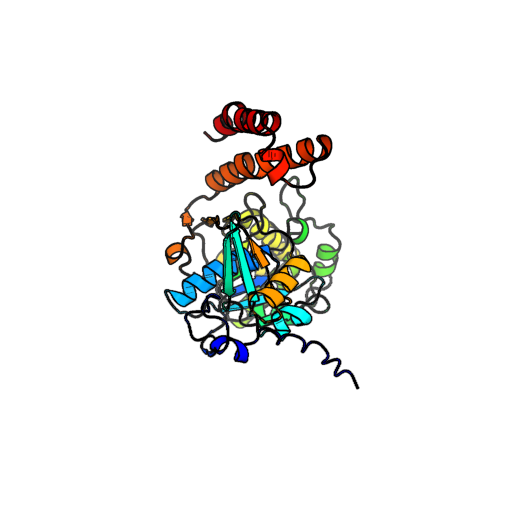91.81 309 GLN A C 1
ATOM 2400 O O . GLN A 1 309 ? -8.353 21.763 4.411 1.00 91.81 309 GLN A O 1
ATOM 2405 N N . THR A 1 310 ? -8.018 21.373 2.231 1.00 93.75 310 THR A N 1
ATOM 2406 C CA . THR A 1 310 ? -6.987 22.402 2.056 1.00 93.75 310 THR A CA 1
ATOM 2407 C C . THR A 1 310 ? -7.509 23.790 2.430 1.00 93.75 310 THR A C 1
ATOM 2409 O O . THR A 1 310 ? -6.855 24.509 3.187 1.00 93.75 310 THR A O 1
ATOM 2412 N N . THR A 1 311 ? -8.709 24.149 1.967 1.00 94.81 311 THR A N 1
ATOM 2413 C CA . THR A 1 311 ? -9.366 25.413 2.324 1.00 94.81 311 THR A CA 1
ATOM 2414 C C . THR A 1 311 ? -9.583 25.536 3.834 1.00 94.81 311 THR A C 1
ATOM 2416 O O . THR A 1 311 ? -9.197 26.543 4.431 1.00 94.81 311 THR A O 1
ATOM 2419 N N . LEU A 1 312 ? -10.152 24.507 4.471 1.00 94.88 312 LEU A N 1
ATOM 2420 C CA . LEU A 1 312 ? -10.397 24.478 5.917 1.00 94.88 312 LEU A CA 1
ATOM 2421 C C . LEU A 1 312 ? -9.106 24.527 6.727 1.00 94.88 312 LEU A C 1
ATOM 2423 O O . LEU A 1 312 ? -9.079 25.174 7.767 1.00 94.88 312 LEU A O 1
ATOM 2427 N N . SER A 1 313 ? -8.047 23.860 6.273 1.00 93.69 313 SER A N 1
ATOM 2428 C CA . SER A 1 313 ? -6.750 23.877 6.944 1.00 93.69 313 SER A CA 1
ATOM 2429 C C . SER A 1 313 ? -6.147 25.279 6.946 1.00 93.69 313 SER A C 1
ATOM 2431 O O . SER A 1 313 ? -5.762 25.769 8.003 1.00 93.69 313 SER A O 1
ATOM 2433 N N . TYR A 1 314 ? -6.097 25.961 5.798 1.00 95.56 314 TYR A N 1
ATOM 2434 C CA . TYR A 1 314 ? -5.496 27.296 5.735 1.00 95.56 314 TYR A CA 1
ATOM 2435 C C . TYR A 1 314 ? -6.326 28.355 6.458 1.00 95.56 314 TYR A C 1
ATOM 2437 O O . TYR A 1 314 ? -5.780 29.122 7.251 1.00 95.56 314 TYR A O 1
ATOM 2445 N N . LEU A 1 315 ? -7.641 28.389 6.224 1.00 95.75 315 LEU A N 1
ATOM 2446 C CA . LEU A 1 315 ? -8.520 29.332 6.919 1.00 95.75 315 LEU A CA 1
ATOM 2447 C C . LEU A 1 315 ? -8.597 29.029 8.416 1.00 95.75 315 LEU A C 1
ATOM 2449 O O . LEU A 1 315 ? -8.644 29.949 9.225 1.00 95.75 315 LEU A O 1
ATOM 2453 N N . GLY A 1 316 ? -8.552 27.749 8.780 1.00 95.12 316 GLY A N 1
ATOM 2454 C CA . GLY A 1 316 ? -8.550 27.288 10.158 1.00 95.12 316 GLY A CA 1
ATOM 2455 C C . GLY A 1 316 ? -7.360 27.787 10.957 1.00 95.12 316 GLY A C 1
ATOM 2456 O O . GLY A 1 316 ? -7.539 28.406 12.002 1.00 95.12 316 GLY A O 1
ATOM 2457 N N . VAL A 1 317 ? -6.154 27.594 10.418 1.00 95.06 317 VAL A N 1
ATOM 2458 C CA . VAL A 1 317 ? -4.915 28.082 11.040 1.00 95.06 317 VAL A CA 1
ATOM 2459 C C . VAL A 1 317 ? -4.942 29.605 11.200 1.00 95.06 317 VAL A C 1
ATOM 2461 O O . VAL A 1 317 ? -4.570 30.116 12.252 1.00 95.06 317 VAL A O 1
ATOM 2464 N N . LEU A 1 318 ? -5.432 30.345 10.197 1.00 95.44 318 LEU A N 1
ATOM 2465 C CA . LEU A 1 318 ? -5.590 31.804 10.294 1.00 95.44 318 LEU A CA 1
ATOM 2466 C C . LEU A 1 318 ? -6.657 32.224 11.319 1.00 95.44 318 LEU A C 1
ATOM 2468 O O . LEU A 1 318 ? -6.541 33.292 11.917 1.00 95.44 318 LEU A O 1
ATOM 2472 N N . GLY A 1 319 ? -7.675 31.389 11.527 1.00 93.44 319 GLY A N 1
ATOM 2473 C CA . GLY A 1 319 ? -8.712 31.555 12.545 1.00 93.44 319 GLY A CA 1
ATOM 2474 C C . GLY A 1 319 ? -8.291 31.131 13.956 1.00 93.44 319 GLY A C 1
ATOM 2475 O O . GLY A 1 319 ? -9.065 31.324 14.888 1.00 93.44 319 GLY A O 1
ATOM 2476 N N . GLY A 1 320 ? -7.081 30.586 14.130 1.00 95.62 320 GLY A N 1
ATOM 2477 C CA . GLY A 1 320 ? -6.569 30.125 15.424 1.00 95.62 320 GLY A CA 1
ATOM 2478 C C . GLY A 1 320 ? -7.039 28.727 15.841 1.00 95.62 320 GLY A C 1
ATOM 2479 O O . GLY A 1 320 ? -6.931 28.395 17.018 1.00 95.62 320 GLY A O 1
ATOM 2480 N N . PHE A 1 321 ? -7.550 27.922 14.908 1.00 95.75 321 PHE A N 1
ATOM 2481 C CA . PHE A 1 321 ? -7.939 26.531 15.151 1.00 95.75 321 PHE A CA 1
ATOM 2482 C C . PHE A 1 321 ? -6.761 25.574 14.937 1.00 95.75 321 PHE A C 1
ATOM 2484 O O . PHE A 1 321 ? -5.956 25.764 14.020 1.00 95.75 321 PHE A O 1
ATOM 2491 N N . GLU A 1 322 ? -6.682 24.522 15.750 1.00 92.25 322 GLU A N 1
ATOM 2492 C CA . GLU A 1 322 ? -5.628 23.504 15.685 1.00 92.25 322 GLU A CA 1
ATOM 2493 C C . GLU A 1 322 ? -6.060 22.289 14.846 1.00 92.25 322 GLU A C 1
ATOM 2495 O O . GLU A 1 322 ? -5.244 21.660 14.165 1.00 92.25 322 GLU A O 1
ATOM 2500 N N . HIS A 1 323 ? -7.354 21.967 14.845 1.00 89.88 323 HIS A N 1
ATOM 2501 C CA . HIS A 1 323 ? -7.897 20.760 14.233 1.00 89.88 323 HIS A CA 1
ATOM 2502 C C . HIS A 1 323 ? -9.045 21.041 13.257 1.00 89.88 323 HIS A C 1
ATOM 2504 O O . HIS A 1 323 ? -9.888 21.910 13.460 1.00 89.88 323 HIS A O 1
ATOM 2510 N N . THR A 1 324 ? -9.152 20.224 12.204 1.00 89.94 324 THR A N 1
ATOM 2511 C CA . THR A 1 324 ? -10.202 20.364 11.176 1.00 89.94 324 THR A CA 1
ATOM 2512 C C . THR A 1 324 ? -11.626 20.207 11.727 1.00 89.94 324 THR A C 1
ATOM 2514 O O . THR A 1 324 ? -12.563 20.769 11.167 1.00 89.94 324 THR A O 1
ATOM 2517 N N . PHE A 1 325 ? -11.824 19.467 12.826 1.00 89.62 325 PHE A N 1
ATOM 2518 C CA . PHE A 1 325 ? -13.155 19.362 13.436 1.00 89.62 325 PHE A CA 1
ATOM 2519 C C . PHE A 1 325 ? -13.606 20.686 14.074 1.00 89.62 325 PHE A C 1
ATOM 2521 O O . PHE A 1 325 ? -14.802 20.953 14.132 1.00 89.62 325 PHE A O 1
ATOM 2528 N N . GLU A 1 326 ? -12.667 21.524 14.520 1.00 93.38 326 GLU A N 1
ATOM 2529 C CA . GLU A 1 326 ? -12.968 22.855 15.049 1.00 93.38 326 GLU A CA 1
ATOM 2530 C C . GLU A 1 326 ? -13.352 23.795 13.904 1.00 93.38 326 GLU A C 1
ATOM 2532 O O . GLU A 1 326 ? -14.346 24.512 13.985 1.00 93.38 326 GLU A O 1
ATOM 2537 N N . THR A 1 327 ? -12.618 23.723 12.788 1.00 94.31 327 THR A N 1
ATOM 2538 C CA . THR A 1 327 ? -12.851 24.587 11.624 1.00 94.31 327 THR A CA 1
ATOM 2539 C C . THR A 1 327 ? -14.189 24.308 10.951 1.00 94.31 327 THR A C 1
ATOM 2541 O O . THR A 1 327 ? -14.871 25.242 10.546 1.00 94.31 327 THR A O 1
ATOM 2544 N N . ILE A 1 328 ? -14.602 23.040 10.849 1.00 92.31 328 ILE A N 1
ATOM 2545 C CA . ILE A 1 328 ? -15.908 22.681 10.277 1.00 92.31 328 ILE A CA 1
ATOM 2546 C C . ILE A 1 328 ? -17.075 22.939 11.244 1.00 92.31 328 ILE A C 1
ATOM 2548 O O . ILE A 1 328 ? -18.221 23.016 10.804 1.00 92.31 328 ILE A O 1
ATOM 2552 N N . ALA A 1 329 ? -16.804 23.068 12.548 1.00 94.38 329 ALA A N 1
ATOM 2553 C CA . ALA A 1 329 ? -17.806 23.432 13.548 1.00 94.38 329 ALA A CA 1
ATOM 2554 C C . ALA A 1 329 ? -18.085 24.946 13.581 1.00 94.38 329 ALA A C 1
ATOM 2556 O O . ALA A 1 329 ? -19.165 25.353 14.016 1.00 94.38 329 ALA A O 1
ATOM 2557 N N . ASP A 1 330 ? -17.153 25.777 13.101 1.00 96.75 330 ASP A N 1
ATOM 2558 C CA . ASP A 1 330 ? -17.371 27.213 12.946 1.00 96.75 330 ASP A CA 1
ATOM 2559 C C . ASP A 1 330 ? -18.428 27.500 11.851 1.00 96.75 330 ASP A C 1
ATOM 2561 O O . ASP A 1 330 ? -18.245 27.117 10.689 1.00 96.75 330 ASP A O 1
ATOM 2565 N N . PRO A 1 331 ? -19.540 28.196 12.170 1.00 96.75 331 PRO A N 1
ATOM 2566 C CA . PRO A 1 331 ? -20.622 28.416 11.210 1.00 96.75 331 PRO A CA 1
ATOM 2567 C C . PRO A 1 331 ? -20.215 29.216 9.966 1.00 96.75 331 PRO A C 1
ATOM 2569 O O . PRO A 1 331 ? -20.799 29.017 8.895 1.00 96.75 331 PRO A O 1
ATOM 2572 N N . LEU A 1 332 ? -19.242 30.127 10.087 1.00 96.12 332 LEU A N 1
ATOM 2573 C CA . LEU A 1 332 ? -18.780 30.949 8.972 1.00 96.12 332 LEU A CA 1
ATOM 2574 C C . LEU A 1 332 ? -17.957 30.103 7.998 1.00 96.12 332 LEU A C 1
ATOM 2576 O O . LEU A 1 332 ? -18.239 30.117 6.798 1.00 96.12 332 LEU A O 1
ATOM 2580 N N . LEU A 1 333 ? -16.992 29.332 8.503 1.00 96.38 333 LEU A N 1
ATOM 2581 C CA . LEU A 1 333 ? -16.159 28.445 7.688 1.00 96.38 333 LEU A CA 1
ATOM 2582 C C . LEU A 1 333 ? -16.973 27.301 7.068 1.00 96.38 333 LEU A C 1
ATOM 2584 O O . LEU A 1 333 ? -16.802 27.001 5.884 1.00 96.38 333 LEU A O 1
ATOM 2588 N N . ALA A 1 334 ? -17.919 26.720 7.811 1.00 95.62 334 ALA A N 1
ATOM 2589 C CA . ALA A 1 334 ? -18.827 25.702 7.285 1.00 95.62 334 ALA A CA 1
ATOM 2590 C C . ALA A 1 334 ? -19.683 26.239 6.124 1.00 95.62 334 ALA A C 1
ATOM 2592 O O . ALA A 1 334 ? -19.821 25.584 5.086 1.00 95.62 334 ALA A O 1
ATOM 2593 N N . SER A 1 335 ? -20.233 27.450 6.274 1.00 96.75 335 SER A N 1
ATOM 2594 C CA . SER A 1 335 ? -20.994 28.125 5.217 1.00 96.75 335 SER A CA 1
ATOM 2595 C C . SER A 1 335 ? -20.116 28.449 4.005 1.00 96.75 335 SER A C 1
ATOM 2597 O O . SER A 1 335 ? -20.506 28.170 2.868 1.00 96.75 335 SER A O 1
ATOM 2599 N N . PHE A 1 336 ? -18.904 28.962 4.240 1.00 96.31 336 PHE A N 1
ATOM 2600 C CA . PHE A 1 336 ? -17.932 29.273 3.193 1.00 96.31 336 PHE A CA 1
ATOM 2601 C C . PHE A 1 336 ? -17.601 28.043 2.344 1.00 96.31 336 PHE A C 1
ATOM 2603 O O . PHE A 1 336 ? -17.750 28.077 1.124 1.00 96.31 336 PHE A O 1
ATOM 2610 N N . VAL A 1 337 ? -17.220 26.930 2.977 1.00 96.38 337 VAL A N 1
ATOM 2611 C CA . VAL A 1 337 ? -16.857 25.698 2.262 1.00 96.38 337 VAL A CA 1
ATOM 2612 C C . VAL A 1 337 ? -18.055 25.095 1.551 1.00 96.38 337 VAL A C 1
ATOM 2614 O O . VAL A 1 337 ? -17.927 24.668 0.408 1.00 96.38 337 VAL A O 1
ATOM 2617 N N . ARG A 1 338 ? -19.243 25.100 2.167 1.00 96.06 338 ARG A N 1
ATOM 2618 C CA . ARG A 1 338 ? -20.462 24.633 1.495 1.00 96.06 338 ARG A CA 1
ATOM 2619 C C . ARG A 1 338 ? -20.736 25.433 0.224 1.00 96.06 338 ARG A C 1
ATOM 2621 O O . ARG A 1 338 ? -21.072 24.844 -0.804 1.00 96.06 338 ARG A O 1
ATOM 2628 N N . ARG A 1 339 ? -20.589 26.756 0.286 1.00 97.12 339 ARG A N 1
ATOM 2629 C CA . ARG A 1 339 ? -20.774 27.639 -0.865 1.00 97.12 339 ARG A CA 1
ATOM 2630 C C . ARG A 1 339 ? -19.718 27.385 -1.939 1.00 97.12 339 ARG A C 1
ATOM 2632 O O . ARG A 1 339 ? -20.095 27.125 -3.072 1.00 97.12 339 ARG A O 1
ATOM 2639 N N . MET A 1 340 ? -18.437 27.338 -1.572 1.00 96.50 340 MET A N 1
ATOM 2640 C CA . MET A 1 340 ? -17.338 26.977 -2.478 1.00 96.50 340 MET A CA 1
ATOM 2641 C C . MET A 1 340 ? -17.625 25.647 -3.194 1.00 96.50 340 MET A C 1
ATOM 2643 O O . MET A 1 340 ? -17.568 25.560 -4.417 1.00 96.50 340 MET A O 1
ATOM 2647 N N . LEU A 1 341 ? -18.023 24.612 -2.449 1.00 95.62 341 LEU A N 1
ATOM 2648 C CA . LEU A 1 341 ? -18.304 23.298 -3.022 1.00 95.62 341 LEU A CA 1
ATOM 2649 C C . LEU A 1 341 ? -19.495 23.300 -3.988 1.00 95.62 341 LEU A C 1
ATOM 2651 O O . LEU A 1 341 ? -19.453 22.617 -5.008 1.00 95.62 341 LEU A O 1
ATOM 2655 N N . THR A 1 342 ? -20.559 24.036 -3.670 1.00 95.94 342 THR A N 1
ATOM 2656 C CA . THR A 1 342 ? -21.808 24.015 -4.450 1.00 95.94 342 THR A CA 1
ATOM 2657 C C . THR A 1 342 ? -21.804 24.982 -5.629 1.00 95.94 342 THR A C 1
ATOM 2659 O O . THR A 1 342 ? -22.308 24.629 -6.692 1.00 95.94 342 THR A O 1
ATOM 2662 N N . GLU A 1 343 ? -21.230 26.171 -5.463 1.00 96.69 343 GLU A N 1
ATOM 2663 C CA . GLU A 1 343 ? -21.233 27.236 -6.470 1.00 96.69 343 GLU A CA 1
ATOM 2664 C C . GLU A 1 343 ? -19.981 27.225 -7.356 1.00 96.69 343 GLU A C 1
ATOM 2666 O O . GLU A 1 343 ? -20.067 27.643 -8.508 1.00 96.69 343 GLU A O 1
ATOM 2671 N N . GLU A 1 344 ? -18.836 26.740 -6.862 1.00 94.81 344 GLU A N 1
ATOM 2672 C CA . GLU A 1 344 ? -17.560 26.800 -7.593 1.00 94.81 344 GLU A CA 1
ATOM 2673 C C . GLU A 1 344 ? -17.052 25.412 -7.991 1.00 94.81 344 GLU A C 1
ATOM 2675 O O . GLU A 1 344 ? -16.714 25.193 -9.151 1.00 94.81 344 GLU A O 1
ATOM 2680 N N . THR A 1 345 ? -17.034 24.443 -7.069 1.00 93.81 345 THR A N 1
ATOM 2681 C CA . THR A 1 345 ? -16.479 23.109 -7.346 1.00 93.81 345 THR A CA 1
ATOM 2682 C C . THR A 1 345 ? -17.409 22.251 -8.196 1.00 93.81 345 THR A C 1
ATOM 2684 O O . THR A 1 345 ? -16.989 21.741 -9.238 1.00 93.81 345 THR A O 1
ATOM 2687 N N . LEU A 1 346 ? -18.660 22.064 -7.759 1.00 91.88 346 LEU A N 1
ATOM 2688 C CA . LEU A 1 346 ? -19.617 21.153 -8.393 1.00 91.88 346 LEU A CA 1
ATOM 2689 C C . LEU A 1 346 ? -19.837 21.441 -9.893 1.00 91.88 346 LEU A C 1
ATOM 2691 O O . LEU A 1 346 ? -19.833 20.480 -10.663 1.00 91.88 346 LEU A O 1
ATOM 2695 N N . PRO A 1 347 ? -19.931 22.706 -10.357 1.00 93.50 347 PRO A N 1
ATOM 2696 C CA . PRO A 1 347 ? -20.056 23.008 -11.785 1.00 93.50 347 PRO A CA 1
ATOM 2697 C C . PRO A 1 347 ? -18.874 22.552 -12.653 1.00 93.50 347 PRO A C 1
ATOM 2699 O O . PRO A 1 347 ? -19.031 22.435 -13.862 1.00 93.50 347 PRO A O 1
ATOM 2702 N N . THR A 1 348 ? -17.700 22.291 -12.065 1.00 90.00 348 THR A N 1
ATOM 2703 C CA . THR A 1 348 ? -16.503 21.837 -12.802 1.00 90.00 348 THR A CA 1
ATOM 2704 C C . THR A 1 348 ? -16.416 20.318 -12.951 1.00 90.00 348 THR A C 1
ATOM 2706 O O . THR A 1 348 ? -15.519 19.827 -13.636 1.00 90.00 348 THR A O 1
ATOM 2709 N N . LEU A 1 349 ? -17.284 19.571 -12.260 1.00 84.38 349 LEU A N 1
ATOM 2710 C CA . LEU A 1 349 ? -17.282 18.105 -12.233 1.00 84.38 349 LEU A CA 1
ATOM 2711 C C . LEU A 1 349 ? -18.141 17.473 -13.338 1.00 84.38 349 LEU A C 1
ATOM 2713 O O . LEU A 1 349 ? -18.184 16.246 -13.421 1.00 84.38 349 LEU A O 1
ATOM 2717 N N . MET A 1 350 ? -18.831 18.297 -14.134 1.00 60.69 350 MET A N 1
ATOM 2718 C CA . MET A 1 350 ? -19.676 17.881 -15.259 1.00 60.69 350 MET A CA 1
ATOM 2719 C C . MET A 1 350 ? -18.919 17.839 -16.580 1.00 60.69 350 MET A C 1
ATOM 2721 O O . MET A 1 350 ? -18.080 18.741 -16.807 1.00 60.69 350 MET A O 1
#

pLDDT: mean 94.45, std 8.14, range [40.22, 98.88]

Secondary structure (DSSP, 8-state):
--------PPPBP-GGGGGGS-TTSB--SS-GGG--EEEEEES--HHHHHTHHHHHHHHHHHS--S-EEEEEE-SSSPSTTTGGGGTT-EEEEEEETTEEEEEEE--EEEEEE-SS-SHHHHHHHT-TT--EEEE---GGGG-B-TTT--B-TTSHHHHHHHH-TTS--SHHHHHHHHHHHHHHHT---EEEEE-SS-TTHHHHHHHHHHHHHHHH-TTHHHHHHHHEE---EEEE---PPP-HHHHHHHHHHHSSB-TT-EEE-S--EEEEES--SS----GGGGT-EEES--HHHHHHIIIIIIHHHHHHHHHHHHTT-SSHHHHHHSHHHHHHHHHIIIIIIGGG--

Sequence (350 aa):
MGDRSQPVSAETLSPALLDRLPSEVRKPAYDRSALKPGIAHIGVGAFHRCHQAEYTDDLLAKDFGRWGLVGINIRPPLLTDTLGRQDGLYTRLIRQNDEVEARIIGSIMRVVDSQENAAPALEMLASPDIEMVTMTVTEKGYCHIPSNGALDLDHPDIVHDLANPETPRSVPGILARALERRMASHGRPVTLLSCDNIPTNGIILGNVVRTFAERRGGRLADWIEANVAFPSAMVDRIAPATTEADIDTIEQRFGYRDNAVVVGERFRQWVIENRFAGRVPRWDLVGATFVDDVTPFEHLKMRVLNGAQTTLSYLGVLGGFEHTFETIADPLLASFVRRMLTEETLPTLM

Radius of gyration: 21.62 Å; chains: 1; bounding box: 47×53×78 Å